Protein AF-A0A6M1LXE5-F1 (afdb_monomer)

Sequence (300 aa):
MIDTRILNSPFAEPSRHWELDENGIPTGTPASGRRRSEFIVPVPPPKHKVKAQANLQKAGVQNTKKDERLTFATLRPWPGGSRVSAEGEYEEAGVKKRAAIVIGPEYGTVGPDLVREAARECRDWADAMVVCGFAFDPQVGDSTMNLGRLVVLKARMSQELRAAEAYKAGGGNLFVVFGEPDIALDQADGACVVRLKGVDIFDPTTGEVRSSGRVEDDVACWFVDTDYDGDSFFVRHAYFLGGKDPFEKLKTALKAEVDEDAWASLYRTESRHFAKPKSGRIAVKVMNHYGDEAMRVFKI

Nearest PDB structures (foldseek):
  4gjt-assembly2_C  TM=4.842E-01  e=3.699E-01  Homo sapiens
  6hlr-assembly1_E  TM=3.333E-01  e=5.282E-01  Saccharomyces cerevisiae S288C
  8t8p-assembly1_D  TM=4.727E-01  e=2.956E+00  Salmonella enterica subsp. enterica serovar Typhimurium
  5xj2-assembly2_B  TM=3.096E-01  e=1.950E+00  Streptococcus pneumoniae TIGR4
  6kct-assembly2_C  TM=3.812E-01  e=9.133E+00  Plasmodium falciparum NF54

Solvent-accessible surface area (backbone atoms only — not comparable to full-atom values): 17182 Å² total; per-residue (Å²): 135,90,87,70,78,90,78,71,74,95,64,76,81,58,61,51,36,68,39,56,48,96,76,69,47,72,70,82,45,79,43,78,40,64,73,76,89,65,90,74,69,66,74,56,78,45,90,54,56,70,60,54,47,57,36,39,49,75,69,20,42,27,37,96,50,94,89,34,49,33,54,43,84,42,74,43,75,40,94,57,86,85,51,45,52,25,37,29,35,31,60,39,79,89,41,84,43,34,32,33,32,28,63,34,23,82,85,52,51,32,44,52,63,59,51,50,54,29,42,72,75,36,54,91,73,25,49,28,36,41,40,34,20,68,35,65,34,72,77,52,41,69,85,64,40,65,60,80,84,28,44,56,42,60,26,39,37,34,73,63,63,78,77,44,94,62,81,56,90,89,54,75,79,51,31,34,39,64,38,48,64,38,69,49,76,49,77,57,97,69,31,33,35,46,30,59,69,25,33,36,42,56,36,47,40,74,72,45,76,41,71,40,86,56,43,36,83,58,29,37,34,38,32,32,19,62,54,30,79,86,82,64,91,51,81,72,40,73,29,30,45,69,50,89,54,84,49,60,64,52,55,64,69,52,75,83,73,76,54,65,68,66,54,56,71,28,59,47,54,59,52,74,77,39,64,67,34,89,64,35,20,31,33,43,36,40,26,29,84,84,71,51,73,31,56,43,68,45,81,103

Mean predicted aligned error: 12.32 Å

Foldseek 3Di:
DPPDDPPDDVDDDDQKDFDADPCRHGPVDIDGGDDPPDPPPVQPQAPCLVQVQQQCQVQAEAALDDPQGWHFPDWAADPDDRFFGIKTWTAAPNDIFIETEGEGHPPDAAELVSLQVSCVVCVVPGQEYEYEDCHHAQVPADVSQCPDRYHYFDWHADPVSVVDPHDDVVPDRGTYGWFAFDWDWDDDPQKIKIFGPAGWTQRNRNRDTDGDDDRQQWFAKKFKDQADQSPDRDRPDIAGQCRPVPCVVVCVVVVPPDDPVVVVVRNHRMDDIDGHHPNQKMKMKTATPVGDIHMHMDGD

pLDDT: mean 80.3, std 13.92, range [36.59, 96.62]

Secondary structure (DSSP, 8-state):
---------SSPPP-EEEEE-TTS-EEEEEEESPPP-------PPPTTHHHHHHHHHHH-EE-SSTT-EE-EEEEEE-SS-SSEEEEEEEEETTEEEEEEEEE--SSS-B-HHHHHHHHHHHTTT-SEEEEEESSB-TT-SHHHH-BTTBEEEEEEEPTHHHH-SSPPTT---SEEE---EEEEEEEETTEEEEEEEEEEEE-TTT--EEE-SSHHHH-SEEEEESS--SS----SEEEE--SS-TTHHHHHHHTTS--HHHHHTTB-SBPPPEEPPTT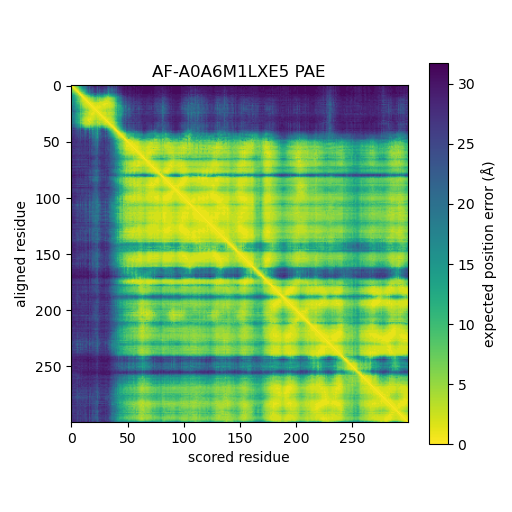SEEEEEEE-TTS-EEEEEEE-

Structure (mmCIF, N/CA/C/O backbone):
data_AF-A0A6M1LXE5-F1
#
_entry.id   AF-A0A6M1LXE5-F1
#
loop_
_atom_site.group_PDB
_atom_site.id
_atom_site.type_symbol
_atom_site.label_atom_id
_atom_site.label_alt_id
_atom_site.label_comp_id
_atom_site.label_asym_id
_atom_site.label_entity_id
_atom_site.label_seq_id
_atom_site.pdbx_PDB_ins_code
_atom_site.Cartn_x
_atom_site.Cartn_y
_atom_site.Cartn_z
_atom_site.occupancy
_atom_site.B_iso_or_equiv
_atom_site.auth_seq_id
_atom_site.auth_comp_id
_atom_site.auth_asym_id
_atom_site.auth_atom_id
_atom_site.pdbx_PDB_model_num
ATOM 1 N N . MET A 1 1 ? 39.541 15.534 -19.867 1.00 36.59 1 MET A N 1
ATOM 2 C CA . MET A 1 1 ? 39.743 14.258 -19.152 1.00 36.59 1 MET A CA 1
ATOM 3 C C . MET A 1 1 ? 39.916 14.577 -17.680 1.00 36.59 1 MET A C 1
ATOM 5 O O . MET A 1 1 ? 40.945 15.124 -17.315 1.00 36.59 1 MET A O 1
ATOM 9 N N . ILE A 1 2 ? 38.885 14.348 -16.867 1.00 38.38 2 ILE A N 1
ATOM 10 C CA . ILE A 1 2 ? 38.993 14.391 -15.403 1.00 38.38 2 ILE A CA 1
ATOM 11 C C . ILE A 1 2 ? 39.130 12.928 -14.987 1.00 38.38 2 ILE A C 1
ATOM 13 O O . ILE A 1 2 ? 38.138 12.207 -14.954 1.00 38.38 2 ILE A O 1
ATOM 17 N N . ASP A 1 3 ? 40.370 12.484 -14.800 1.00 45.44 3 ASP A N 1
ATOM 18 C CA . ASP A 1 3 ? 40.735 11.081 -14.560 1.00 45.44 3 ASP A CA 1
ATOM 19 C C . ASP A 1 3 ? 41.315 10.880 -13.152 1.00 45.44 3 ASP A C 1
ATOM 21 O O . ASP A 1 3 ? 42.336 10.235 -12.936 1.00 45.44 3 ASP A O 1
ATOM 25 N N . THR A 1 4 ? 40.667 11.480 -12.158 1.00 44.62 4 THR A N 1
ATOM 26 C CA . THR A 1 4 ? 40.975 11.236 -10.747 1.00 44.62 4 THR A CA 1
ATOM 27 C C . THR A 1 4 ? 39.685 10.942 -10.006 1.00 44.62 4 THR A C 1
ATOM 29 O O . THR A 1 4 ? 39.037 11.805 -9.419 1.00 44.62 4 THR A O 1
ATOM 32 N N . ARG A 1 5 ? 39.300 9.662 -10.045 1.00 46.59 5 ARG A N 1
ATOM 33 C CA . ARG A 1 5 ? 38.355 9.089 -9.086 1.00 46.59 5 ARG A CA 1
ATOM 34 C C . ARG A 1 5 ? 38.888 9.373 -7.680 1.00 46.59 5 ARG A C 1
ATOM 36 O O . ARG A 1 5 ? 40.036 9.047 -7.383 1.00 46.59 5 ARG A O 1
ATOM 43 N N . ILE A 1 6 ? 38.058 9.956 -6.819 1.00 43.84 6 ILE A N 1
ATOM 44 C CA . ILE A 1 6 ? 38.327 10.104 -5.383 1.00 43.84 6 ILE A CA 1
ATOM 45 C C . ILE A 1 6 ? 38.295 8.693 -4.773 1.00 43.84 6 ILE A C 1
ATOM 47 O O . ILE A 1 6 ? 37.280 8.253 -4.248 1.00 43.84 6 ILE A O 1
ATOM 51 N N . LEU A 1 7 ? 39.375 7.931 -4.947 1.00 50.81 7 LEU A N 1
ATOM 52 C CA . LEU A 1 7 ? 39.525 6.564 -4.433 1.00 50.81 7 LEU A CA 1
ATOM 53 C C . LEU A 1 7 ? 40.359 6.510 -3.147 1.00 50.81 7 LEU A C 1
ATOM 55 O O . LEU A 1 7 ? 40.383 5.478 -2.490 1.00 50.81 7 LEU A O 1
ATOM 59 N N . ASN A 1 8 ? 40.971 7.627 -2.741 1.00 47.84 8 ASN A N 1
ATOM 60 C CA . ASN A 1 8 ? 41.788 7.711 -1.534 1.00 47.84 8 ASN A CA 1
ATOM 61 C C . ASN A 1 8 ? 41.243 8.818 -0.625 1.00 47.84 8 ASN A C 1
ATOM 63 O O . ASN A 1 8 ? 41.598 9.987 -0.770 1.00 47.84 8 ASN A O 1
ATOM 67 N N . SER A 1 9 ? 40.353 8.455 0.302 1.00 50.34 9 SER A N 1
ATOM 68 C CA . SER A 1 9 ? 40.034 9.321 1.441 1.00 50.34 9 SER A CA 1
ATOM 69 C C . SER A 1 9 ? 41.330 9.567 2.231 1.00 50.34 9 SER A C 1
ATOM 71 O O . SER A 1 9 ? 41.976 8.592 2.612 1.00 50.34 9 SER A O 1
ATOM 73 N N . PRO A 1 10 ? 41.733 10.822 2.506 1.00 60.09 10 PRO A N 1
ATOM 74 C CA . PRO A 1 10 ? 42.928 11.121 3.304 1.00 60.09 10 PRO A CA 1
ATOM 75 C C . PRO A 1 10 ? 42.753 10.768 4.792 1.00 60.09 10 PRO A C 1
ATOM 77 O O . PRO A 1 10 ? 43.672 10.947 5.589 1.00 60.09 10 PRO A O 1
ATOM 80 N N . PHE A 1 11 ? 41.570 10.290 5.181 1.00 61.81 11 PHE A N 1
ATOM 81 C CA . PHE A 1 11 ? 41.226 9.945 6.550 1.00 61.81 11 PHE A CA 1
ATOM 82 C C . PHE A 1 11 ? 41.363 8.441 6.776 1.00 61.81 11 PHE A C 1
ATOM 84 O O . PHE A 1 11 ? 40.800 7.641 6.027 1.00 61.81 11 PHE A O 1
ATOM 91 N N . ALA A 1 12 ? 42.078 8.071 7.840 1.00 67.62 12 ALA A N 1
ATOM 92 C CA . ALA A 1 12 ? 42.075 6.709 8.357 1.00 67.62 12 ALA A CA 1
ATOM 93 C C . ALA A 1 12 ? 40.655 6.296 8.787 1.00 67.62 12 ALA A C 1
ATOM 95 O O . ALA A 1 12 ? 39.829 7.142 9.142 1.00 67.62 12 ALA A O 1
ATOM 96 N N . GLU A 1 13 ? 40.374 4.991 8.767 1.00 67.19 13 GLU A N 1
ATOM 97 C CA . GLU A 1 13 ? 39.091 4.461 9.231 1.00 67.19 13 GLU A CA 1
ATOM 98 C C . GLU A 1 13 ? 38.830 4.883 10.695 1.00 67.19 13 GLU A C 1
ATOM 100 O O . GLU A 1 13 ? 39.737 4.779 11.529 1.00 67.19 13 GLU A O 1
ATOM 105 N N . PRO A 1 14 ? 37.618 5.363 11.040 1.00 76.44 14 PRO A N 1
ATOM 106 C CA . PRO A 1 14 ? 37.304 5.782 12.400 1.00 76.44 14 PRO A CA 1
ATOM 107 C C . PRO A 1 14 ? 37.493 4.637 13.400 1.00 76.44 14 PRO A C 1
ATOM 109 O O . PRO A 1 14 ? 36.799 3.623 13.346 1.00 76.44 14 PRO A O 1
ATOM 112 N N . SER A 1 15 ? 38.403 4.822 14.356 1.00 83.38 15 SER A N 1
ATOM 113 C CA . SER A 1 15 ? 38.688 3.839 15.408 1.00 83.38 15 SER A CA 1
ATOM 114 C C . SER A 1 15 ? 37.840 4.029 16.668 1.00 83.38 15 SER A C 1
ATOM 116 O O . SER A 1 15 ? 38.002 3.279 17.632 1.00 83.38 15 SER A O 1
ATOM 118 N N . ARG A 1 16 ? 36.962 5.042 16.687 1.00 85.69 16 ARG A N 1
ATOM 119 C CA . ARG A 1 16 ? 36.064 5.365 17.801 1.00 85.69 16 ARG A CA 1
ATOM 120 C C . ARG A 1 16 ? 34.739 5.920 17.291 1.00 85.69 16 ARG A C 1
ATOM 122 O O . ARG A 1 16 ? 34.686 6.528 16.222 1.00 85.69 16 ARG A O 1
ATOM 129 N N . HIS A 1 17 ? 33.693 5.761 18.088 1.00 85.44 17 HIS A N 1
ATOM 130 C CA . HIS A 1 17 ? 32.383 6.369 17.859 1.00 85.44 17 HIS A CA 1
ATOM 131 C C . HIS A 1 17 ? 31.728 6.739 19.193 1.00 85.44 17 HIS A C 1
ATOM 133 O O . HIS A 1 17 ? 32.152 6.266 20.242 1.00 85.44 17 HIS A O 1
ATOM 139 N N . TRP A 1 18 ? 30.709 7.597 19.165 1.00 85.19 18 TRP A N 1
ATOM 140 C CA . TRP A 1 18 ? 29.876 7.846 20.342 1.00 85.19 18 TRP A CA 1
ATOM 141 C C . TRP A 1 18 ? 28.886 6.699 20.520 1.00 85.19 18 TRP A C 1
ATOM 143 O O . TRP A 1 18 ? 28.213 6.323 19.557 1.00 85.19 18 TRP A O 1
ATOM 153 N N . GLU A 1 19 ? 28.787 6.169 21.735 1.00 85.44 19 GLU A N 1
ATOM 154 C CA . GLU A 1 19 ? 27.663 5.318 22.112 1.00 85.44 19 GLU A CA 1
ATOM 155 C C . GLU A 1 19 ? 26.362 6.110 21.956 1.00 85.44 19 GLU A C 1
ATOM 157 O O . GLU A 1 19 ? 26.314 7.308 22.252 1.00 85.44 19 GLU A O 1
ATOM 162 N N . LEU A 1 20 ? 25.322 5.447 21.456 1.00 79.00 20 LEU A N 1
ATOM 163 C CA . LEU A 1 20 ? 23.990 6.023 21.339 1.00 79.00 20 LEU A CA 1
ATOM 164 C C . LEU A 1 20 ? 23.055 5.343 22.332 1.00 79.00 20 LEU A C 1
ATOM 166 O O . LEU A 1 20 ? 23.179 4.142 22.571 1.00 79.00 20 LEU A O 1
ATOM 170 N N . ASP A 1 21 ? 22.118 6.106 22.879 1.00 77.12 21 ASP A N 1
ATOM 171 C CA . ASP A 1 21 ? 21.012 5.549 23.650 1.00 77.12 21 ASP A CA 1
ATOM 172 C C . ASP A 1 21 ? 19.965 4.865 22.745 1.00 77.12 21 ASP A C 1
ATOM 174 O O . ASP A 1 21 ? 20.077 4.834 21.515 1.00 77.12 21 ASP A O 1
ATOM 178 N N . GLU A 1 22 ? 18.913 4.325 23.362 1.00 70.44 22 GLU A N 1
ATOM 179 C CA . GLU A 1 22 ? 17.786 3.664 22.686 1.00 70.44 22 GLU A CA 1
ATOM 180 C C . GLU A 1 22 ? 17.023 4.562 21.689 1.00 70.44 22 GLU A C 1
ATOM 182 O O . GLU A 1 22 ? 16.292 4.057 20.836 1.00 70.44 22 GLU A O 1
ATOM 187 N N . ASN A 1 23 ? 17.225 5.882 21.750 1.00 62.94 23 ASN A N 1
ATOM 188 C CA . ASN A 1 23 ? 16.628 6.870 20.853 1.00 62.94 23 ASN A CA 1
ATOM 189 C C . ASN A 1 23 ? 17.614 7.370 19.781 1.00 62.94 23 ASN A C 1
ATOM 191 O O . ASN A 1 23 ? 17.256 8.221 18.963 1.00 62.94 23 ASN A O 1
ATOM 195 N N . GLY A 1 24 ? 18.845 6.849 19.753 1.00 66.25 24 GLY A N 1
ATOM 196 C CA . GLY A 1 24 ? 19.875 7.240 18.792 1.00 66.25 24 GLY A CA 1
ATOM 197 C C . GLY A 1 24 ? 20.622 8.531 19.150 1.00 66.25 24 GLY A C 1
ATOM 198 O O . GLY A 1 24 ? 21.275 9.106 18.275 1.00 66.25 24 GLY A O 1
ATOM 199 N N . ILE A 1 25 ? 20.540 9.001 20.399 1.00 72.31 25 ILE A N 1
ATOM 200 C CA . ILE A 1 25 ? 21.217 10.219 20.868 1.00 72.31 25 ILE A CA 1
ATOM 201 C C . ILE A 1 25 ? 22.592 9.854 21.455 1.00 72.31 25 ILE A C 1
ATOM 203 O O . ILE A 1 25 ? 22.679 8.905 22.234 1.00 72.31 25 ILE A O 1
ATOM 207 N N . PRO A 1 26 ? 23.678 10.587 21.126 1.00 82.62 26 PRO A N 1
ATOM 208 C CA . PRO A 1 26 ? 24.990 10.368 21.731 1.00 82.62 26 PRO A CA 1
ATOM 209 C C . PRO A 1 26 ? 24.957 10.493 23.256 1.00 82.62 26 PRO A C 1
ATOM 211 O O . PRO A 1 26 ? 24.613 11.547 23.787 1.00 82.62 26 PRO A O 1
ATOM 214 N N . THR A 1 27 ? 25.390 9.449 23.959 1.00 85.75 27 THR A N 1
ATOM 215 C CA . THR A 1 27 ? 25.432 9.414 25.434 1.00 85.75 27 THR A CA 1
ATOM 216 C C . THR A 1 27 ? 26.574 10.247 26.019 1.00 85.75 27 THR A C 1
ATOM 218 O O . THR A 1 27 ? 26.654 10.441 27.229 1.00 85.75 27 THR A O 1
ATOM 221 N N . GLY A 1 28 ? 27.489 10.725 25.169 1.00 85.56 28 GLY A N 1
ATOM 222 C CA . GLY A 1 28 ? 28.736 11.360 25.595 1.00 85.56 28 GLY A CA 1
ATOM 223 C C . GLY A 1 28 ? 29.822 10.362 26.012 1.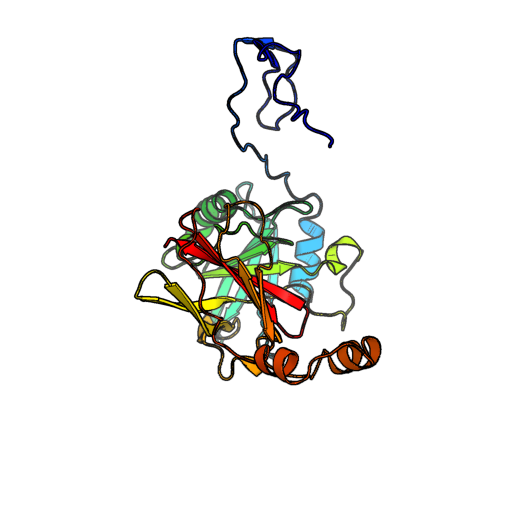00 85.56 28 GLY A C 1
ATOM 224 O O . GLY A 1 28 ? 30.897 10.786 26.434 1.00 85.56 28 GLY A O 1
ATOM 225 N N . THR A 1 29 ? 29.589 9.055 25.849 1.00 87.44 29 THR A N 1
ATOM 226 C CA . THR A 1 29 ? 30.584 8.006 26.101 1.00 87.44 29 THR A CA 1
ATOM 227 C C . THR A 1 29 ? 31.209 7.540 24.778 1.00 87.44 29 THR A C 1
ATOM 229 O O . THR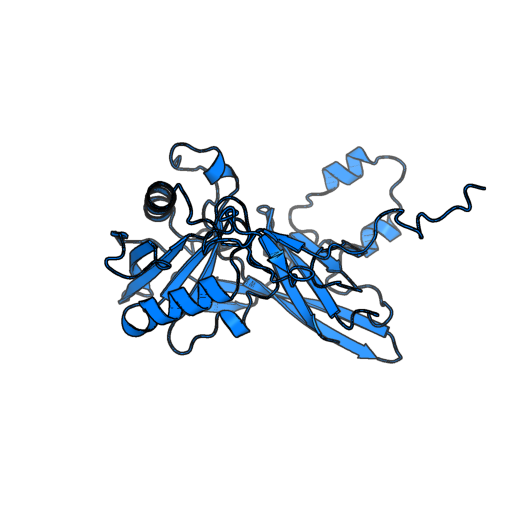 A 1 29 ? 30.489 7.116 23.872 1.00 87.44 29 THR A O 1
ATOM 232 N N . PRO A 1 30 ? 32.540 7.634 24.600 1.00 87.75 30 PRO A N 1
ATOM 233 C CA . PRO A 1 30 ? 33.204 7.186 23.379 1.00 87.75 30 PRO A CA 1
ATOM 234 C C . PRO A 1 30 ? 33.559 5.688 23.426 1.00 87.75 30 PRO A C 1
ATOM 236 O O . PRO A 1 30 ? 34.395 5.275 24.231 1.00 87.75 30 PRO A O 1
ATOM 239 N N . ALA A 1 31 ? 33.021 4.902 22.494 1.00 86.62 31 ALA A N 1
ATOM 240 C CA . ALA A 1 31 ? 33.336 3.488 22.276 1.00 86.62 31 ALA A CA 1
ATOM 241 C C . ALA A 1 31 ? 34.472 3.282 21.255 1.00 86.62 31 ALA A C 1
ATOM 243 O O . ALA A 1 31 ? 34.780 4.164 20.444 1.00 86.62 31 ALA A O 1
ATOM 244 N N . SER A 1 32 ? 35.118 2.112 21.299 1.00 88.19 32 SER A N 1
ATOM 245 C CA . SER A 1 32 ? 36.188 1.712 20.376 1.00 88.19 32 SER A CA 1
ATOM 246 C C . SER A 1 32 ? 35.653 0.973 19.144 1.00 88.19 32 SER A C 1
ATOM 248 O O . SER A 1 32 ? 34.608 0.326 19.172 1.00 88.19 32 SER A O 1
ATOM 250 N N . GLY A 1 33 ? 36.395 1.072 18.043 1.00 82.88 33 GLY A N 1
ATOM 251 C CA . GLY A 1 33 ? 36.051 0.485 16.754 1.00 82.88 33 GLY A CA 1
ATOM 252 C C . GLY A 1 33 ? 35.069 1.321 15.933 1.00 82.88 33 GLY A C 1
ATOM 253 O O . GLY A 1 33 ? 34.482 2.308 16.393 1.00 82.88 33 GLY A O 1
ATOM 254 N N . ARG A 1 34 ? 34.889 0.900 14.679 1.00 77.19 34 ARG A N 1
ATOM 255 C CA . ARG A 1 34 ? 33.884 1.458 13.779 1.00 77.19 34 ARG A CA 1
ATOM 256 C C . ARG A 1 34 ? 32.500 1.008 14.238 1.00 77.19 34 ARG A C 1
ATOM 258 O O . ARG A 1 34 ? 32.265 -0.186 14.422 1.00 77.19 34 ARG A O 1
ATOM 265 N N . ARG A 1 35 ? 31.570 1.956 14.381 1.00 76.44 35 ARG A N 1
ATOM 266 C CA . ARG A 1 35 ? 30.165 1.642 14.669 1.00 76.44 35 ARG A CA 1
ATOM 267 C C . ARG A 1 35 ? 29.646 0.687 13.590 1.00 76.44 35 ARG A C 1
ATOM 269 O O . ARG A 1 35 ? 29.743 1.003 12.401 1.00 76.44 35 ARG A O 1
ATOM 276 N N . ARG A 1 36 ? 29.083 -0.462 13.981 1.00 65.12 36 ARG A N 1
ATOM 277 C CA . ARG A 1 36 ? 28.307 -1.276 13.036 1.00 65.12 36 ARG A CA 1
ATOM 278 C C . ARG A 1 36 ? 27.179 -0.406 12.489 1.00 65.12 36 ARG A C 1
ATOM 280 O O . ARG A 1 36 ? 26.466 0.237 13.255 1.00 65.12 36 ARG A O 1
ATOM 287 N N . SER A 1 37 ? 27.037 -0.372 11.167 1.00 53.25 37 SER A N 1
ATOM 288 C CA . SER A 1 37 ? 25.832 0.149 10.527 1.00 53.25 37 SER A CA 1
ATOM 289 C C . SER A 1 37 ? 24.696 -0.805 10.880 1.00 53.25 37 SER A C 1
ATOM 291 O O . SER A 1 37 ? 24.412 -1.766 10.177 1.00 53.25 37 SER A O 1
ATOM 293 N N . GLU A 1 38 ? 24.103 -0.589 12.041 1.00 48.91 38 GLU A N 1
ATOM 294 C CA . GLU A 1 38 ? 22.767 -1.068 12.315 1.00 48.91 38 GLU A CA 1
ATOM 295 C C . GLU A 1 38 ? 21.847 0.020 11.783 1.00 48.91 38 GLU A C 1
ATOM 297 O O . GLU A 1 38 ? 21.980 1.190 12.158 1.00 48.91 38 GLU A O 1
ATOM 302 N N . PHE A 1 39 ? 20.955 -0.350 10.864 1.00 40.41 39 PHE A N 1
ATOM 303 C CA . PHE A 1 39 ? 19.794 0.455 10.497 1.00 40.41 39 PHE A CA 1
ATOM 304 C C . PHE A 1 39 ? 18.873 0.550 11.724 1.00 40.41 39 PHE A C 1
ATOM 306 O O . PHE A 1 39 ? 17.775 0.011 11.761 1.00 40.41 39 PHE A O 1
ATOM 313 N N . ILE A 1 40 ? 19.336 1.232 12.769 1.00 43.72 40 ILE A N 1
ATOM 314 C CA . ILE A 1 40 ? 18.475 1.777 13.802 1.00 43.72 40 ILE A CA 1
ATOM 315 C C . ILE A 1 40 ? 17.940 3.044 13.155 1.00 43.72 40 ILE A C 1
ATOM 317 O O . ILE A 1 40 ? 18.530 4.117 13.265 1.00 43.72 40 ILE A O 1
ATOM 321 N N . VAL A 1 41 ? 16.870 2.903 12.382 1.00 36.66 41 VAL A N 1
ATOM 322 C CA . VAL A 1 41 ? 15.944 4.016 12.241 1.00 36.66 41 VAL A CA 1
ATOM 323 C C . VAL A 1 41 ? 15.067 3.869 13.477 1.00 36.66 41 VAL A C 1
ATOM 325 O O . VAL A 1 41 ? 14.168 3.026 13.451 1.00 36.66 41 VAL A O 1
ATOM 328 N N . PRO A 1 42 ? 15.341 4.565 14.601 1.00 39.25 42 PRO A N 1
ATOM 329 C CA . PRO A 1 42 ? 14.348 4.616 15.656 1.00 39.25 42 PRO A CA 1
ATOM 330 C C . PRO A 1 42 ? 13.153 5.279 14.985 1.00 39.25 42 PRO A C 1
ATOM 332 O O . PRO A 1 42 ? 13.229 6.455 14.647 1.00 39.25 42 PRO A O 1
ATOM 335 N N . VAL A 1 43 ? 12.118 4.503 14.647 1.00 43.50 43 VAL A N 1
ATOM 336 C CA . VAL A 1 43 ? 10.909 5.034 14.021 1.00 43.50 43 VAL A CA 1
ATOM 337 C C . VAL A 1 43 ? 10.366 6.030 15.036 1.00 43.50 43 VAL A C 1
ATOM 339 O O . VAL A 1 43 ? 9.875 5.595 16.083 1.00 43.50 43 VAL A O 1
ATOM 342 N N . PRO A 1 44 ? 10.519 7.350 14.813 1.00 45.41 44 PRO A N 1
ATOM 343 C CA . PRO A 1 44 ? 10.167 8.300 15.844 1.00 45.41 44 PRO A CA 1
ATOM 344 C C . PRO A 1 44 ? 8.662 8.157 16.074 1.00 45.41 44 PRO A C 1
ATOM 346 O O . PRO A 1 44 ? 7.902 8.081 15.097 1.00 45.41 44 PRO A O 1
ATOM 349 N N . PRO A 1 45 ? 8.208 8.078 17.337 1.00 49.28 45 PRO A N 1
ATOM 350 C CA . PRO A 1 45 ? 6.792 7.944 17.614 1.00 49.28 45 PRO A CA 1
ATOM 351 C C . PRO A 1 45 ? 6.058 9.120 16.952 1.00 49.28 45 PRO A C 1
ATOM 353 O O . PRO A 1 45 ? 6.494 10.269 17.083 1.00 49.28 45 PRO A O 1
ATOM 356 N N . PRO A 1 46 ? 4.971 8.867 16.205 1.00 54.75 46 PRO A N 1
ATOM 357 C CA . PRO A 1 46 ? 4.289 9.928 15.483 1.00 54.75 46 PRO A CA 1
ATOM 358 C C . PRO A 1 46 ? 3.777 10.991 16.454 1.00 54.75 46 PRO A C 1
ATOM 360 O O . PRO A 1 46 ? 3.059 10.685 17.407 1.00 54.75 46 PRO A O 1
ATOM 363 N N . LYS A 1 47 ? 4.118 12.257 16.193 1.00 53.69 47 LYS A N 1
ATOM 364 C CA . LYS A 1 47 ? 3.776 13.394 17.065 1.00 53.69 47 LYS A CA 1
ATOM 365 C C . LYS A 1 47 ? 2.282 13.739 17.049 1.00 53.69 47 LYS A C 1
ATOM 367 O O . LYS A 1 47 ? 1.786 14.380 17.969 1.00 53.69 47 LYS A O 1
ATOM 372 N N . HIS A 1 48 ? 1.544 13.277 16.034 1.00 66.19 48 HIS A N 1
ATOM 373 C CA . HIS A 1 48 ? 0.151 13.660 15.781 1.00 66.19 48 HIS A CA 1
ATOM 374 C C . HIS A 1 48 ? -0.837 12.478 15.753 1.00 66.19 48 HIS A C 1
ATOM 376 O O . HIS A 1 48 ? -1.816 12.506 15.005 1.00 66.19 48 HIS A O 1
ATOM 382 N N . LYS A 1 49 ? -0.625 11.452 16.597 1.00 68.94 49 LYS A N 1
ATOM 383 C CA . LYS A 1 49 ? -1.518 10.274 16.697 1.00 68.94 49 LYS A CA 1
ATOM 384 C C . LYS A 1 49 ? -2.994 10.655 16.887 1.00 68.94 49 LYS A C 1
ATOM 386 O O . LYS A 1 49 ? -3.843 10.202 16.130 1.00 68.94 49 LYS A O 1
ATOM 391 N N . VAL A 1 50 ? -3.293 11.549 17.832 1.00 74.19 50 VAL A N 1
ATOM 392 C CA . VAL A 1 50 ? -4.670 11.982 18.156 1.00 74.19 50 VAL A CA 1
ATOM 393 C C . VAL A 1 50 ? -5.359 12.659 16.964 1.00 74.19 50 VAL A C 1
ATOM 395 O O . VAL A 1 50 ? -6.532 12.423 16.688 1.00 74.19 50 VAL A O 1
ATOM 398 N N . LYS A 1 51 ? -4.619 13.473 16.207 1.00 76.81 51 LYS A N 1
ATOM 399 C CA . LYS A 1 51 ? -5.141 14.178 15.029 1.00 76.81 51 LYS A CA 1
ATOM 400 C C . LYS A 1 51 ? -5.462 13.209 13.892 1.00 76.81 51 LYS A C 1
ATOM 402 O O . LYS A 1 51 ? -6.534 13.287 13.296 1.00 76.81 51 LYS A O 1
ATOM 407 N N . ALA A 1 52 ? -4.550 12.277 13.614 1.00 74.00 52 ALA A N 1
ATOM 408 C CA . ALA A 1 52 ? -4.773 11.236 12.618 1.00 74.00 52 ALA A CA 1
ATOM 409 C C . ALA A 1 52 ? -5.958 10.333 13.004 1.00 74.00 52 ALA A C 1
ATOM 411 O O . ALA A 1 52 ? -6.769 10.027 12.138 1.00 74.00 52 ALA A O 1
ATOM 412 N N . GLN A 1 53 ? -6.134 10.004 14.290 1.00 79.81 53 GLN A N 1
ATOM 413 C CA . GLN A 1 53 ? -7.314 9.283 14.794 1.00 79.81 53 GLN A CA 1
ATOM 414 C C . GLN A 1 53 ? -8.618 10.050 14.543 1.00 79.81 53 GLN A C 1
ATOM 416 O O . GLN A 1 53 ? -9.558 9.495 13.982 1.00 79.81 53 GLN A O 1
ATOM 421 N N . ALA A 1 54 ? -8.673 11.339 14.890 1.00 81.25 54 ALA A N 1
ATOM 422 C CA . ALA A 1 54 ? -9.871 12.152 14.677 1.00 81.25 54 ALA A CA 1
ATOM 423 C C . ALA A 1 54 ? -10.249 12.266 13.188 1.00 81.25 54 ALA A C 1
ATOM 425 O O . ALA A 1 54 ? -11.428 12.225 12.833 1.00 81.25 54 ALA A O 1
ATOM 426 N N . ASN A 1 55 ? -9.251 12.387 12.306 1.00 82.12 55 ASN A N 1
ATOM 427 C CA . ASN A 1 55 ? -9.480 12.390 10.862 1.00 82.12 55 ASN A CA 1
ATOM 428 C C . ASN A 1 55 ? -9.904 11.007 10.354 1.00 82.12 55 ASN A C 1
ATOM 430 O O . ASN A 1 55 ? -10.809 10.935 9.529 1.00 82.12 55 ASN A O 1
ATOM 434 N N . LEU A 1 56 ? -9.313 9.926 10.869 1.00 82.12 56 LEU A N 1
ATOM 435 C CA . LEU A 1 56 ? -9.673 8.552 10.517 1.00 82.12 56 LEU A CA 1
ATOM 436 C C . LEU A 1 56 ? -11.112 8.220 10.922 1.00 82.12 56 LEU A C 1
ATOM 438 O O . LEU A 1 56 ? -11.835 7.618 10.140 1.00 82.12 56 LEU A O 1
ATOM 442 N N . GLN A 1 57 ? -11.562 8.660 12.099 1.00 84.06 57 GLN A N 1
ATOM 443 C CA . GLN A 1 57 ? -12.942 8.445 12.538 1.00 84.06 57 GLN A CA 1
ATOM 444 C C . GLN A 1 57 ? -13.956 9.144 11.618 1.00 84.06 57 GLN A C 1
ATOM 446 O O . GLN A 1 57 ? -15.018 8.596 11.343 1.00 84.06 57 GLN A O 1
ATOM 451 N N . LYS A 1 58 ? -13.631 10.345 11.118 1.00 83.75 58 LYS A N 1
ATOM 452 C CA . LYS A 1 58 ? -14.511 11.106 10.214 1.00 83.75 58 LYS A CA 1
ATOM 453 C C . LYS A 1 58 ? -14.462 10.610 8.770 1.00 83.75 58 LYS A C 1
ATOM 455 O O . LYS A 1 58 ? -15.489 10.579 8.102 1.00 83.75 58 LYS A O 1
ATOM 460 N N . ALA A 1 59 ? -13.268 10.295 8.273 1.00 83.75 59 ALA A N 1
ATOM 461 C CA . ALA A 1 59 ? -13.058 9.919 6.881 1.00 83.75 59 ALA A CA 1
ATOM 462 C C . ALA A 1 59 ? -13.297 8.423 6.639 1.00 83.75 59 ALA A C 1
ATOM 464 O O . ALA A 1 59 ? -13.736 8.056 5.555 1.00 83.75 59 ALA A O 1
ATOM 465 N N . GLY A 1 60 ? -13.040 7.563 7.623 1.00 85.19 60 GLY A N 1
ATOM 466 C CA . GLY A 1 60 ? -12.958 6.121 7.416 1.00 85.19 60 GLY A CA 1
ATOM 467 C C . GLY A 1 60 ? -11.757 5.727 6.553 1.00 85.19 60 GLY A C 1
ATOM 468 O O . GLY A 1 60 ? -10.885 6.545 6.254 1.00 85.19 60 GLY A O 1
ATOM 469 N N . VAL A 1 61 ? -11.729 4.461 6.148 1.00 85.69 61 VAL A N 1
ATOM 470 C CA . VAL A 1 61 ? -10.738 3.899 5.219 1.00 85.69 61 VAL A CA 1
ATOM 471 C C . VAL A 1 61 ? -11.470 3.431 3.977 1.00 85.69 61 VAL A C 1
ATOM 473 O O . VAL A 1 61 ? -12.410 2.661 4.095 1.00 85.69 61 VAL A O 1
ATOM 476 N N . GLN A 1 62 ? -11.061 3.863 2.794 1.00 87.25 62 GLN A N 1
ATOM 477 C CA . GLN A 1 62 ? -11.714 3.461 1.542 1.00 87.25 62 GLN A CA 1
ATOM 478 C C . GLN A 1 62 ? -10.727 2.803 0.587 1.00 87.25 62 GLN A C 1
ATOM 480 O O . GLN A 1 62 ? -9.518 2.917 0.778 1.00 87.25 62 GLN A O 1
ATOM 485 N N . ASN A 1 63 ? -11.230 2.160 -0.457 1.00 83.50 63 ASN A N 1
ATOM 486 C CA . ASN A 1 63 ? -10.406 1.676 -1.562 1.00 83.50 63 ASN A CA 1
ATOM 487 C C . ASN A 1 63 ? -10.642 2.515 -2.836 1.00 83.50 63 ASN A C 1
ATOM 489 O O . ASN A 1 63 ? -11.048 3.677 -2.761 1.00 83.50 63 ASN A O 1
ATOM 493 N N . THR A 1 64 ? -10.344 1.961 -4.015 1.00 75.38 64 THR A N 1
ATOM 494 C CA . THR A 1 64 ? -10.526 2.651 -5.305 1.00 75.38 64 THR A CA 1
ATOM 495 C C . THR A 1 64 ? -11.991 2.787 -5.740 1.00 75.38 64 THR A C 1
ATOM 497 O O . THR A 1 64 ? -12.275 3.548 -6.671 1.00 75.38 64 THR A O 1
ATOM 500 N N . LYS A 1 65 ? -12.930 2.095 -5.080 1.00 79.12 65 LYS A N 1
ATOM 501 C CA . LYS A 1 65 ? -14.370 2.128 -5.358 1.00 79.12 65 LYS A CA 1
ATOM 502 C C . LYS A 1 65 ? -15.086 3.073 -4.387 1.00 79.12 65 LYS A C 1
ATOM 504 O O . LYS A 1 65 ? -14.847 3.084 -3.185 1.00 79.12 65 LYS A O 1
ATOM 509 N N . LYS A 1 66 ? -15.983 3.896 -4.934 1.00 72.44 66 LYS A N 1
ATOM 510 C CA . LYS A 1 66 ? -16.583 5.047 -4.236 1.00 72.44 66 LYS A CA 1
ATOM 511 C C . LYS A 1 66 ? -17.400 4.669 -2.994 1.00 72.44 66 LYS A C 1
ATOM 513 O O . LYS A 1 66 ? -17.389 5.425 -2.025 1.00 72.44 66 LYS A O 1
ATOM 518 N N . ASP A 1 67 ? -18.083 3.530 -3.033 1.00 78.94 67 ASP A N 1
ATOM 519 C CA . ASP A 1 67 ? -19.034 3.117 -1.994 1.00 78.94 67 ASP A CA 1
ATOM 520 C C . ASP A 1 67 ? -18.449 2.070 -1.029 1.00 78.94 67 ASP A C 1
ATOM 522 O O . ASP A 1 67 ? -19.120 1.620 -0.105 1.00 78.94 67 ASP A O 1
ATOM 526 N N . GLU A 1 68 ? -17.174 1.717 -1.200 1.00 85.56 68 GLU A N 1
ATOM 527 C CA . GLU A 1 68 ? -16.495 0.714 -0.387 1.00 85.56 68 GLU A CA 1
ATOM 528 C C . GLU A 1 68 ? -15.599 1.394 0.648 1.00 85.56 68 GLU A C 1
ATOM 530 O O . GLU A 1 68 ? -14.458 1.797 0.389 1.00 85.56 68 GLU A O 1
ATOM 535 N N . ARG A 1 69 ? -16.154 1.559 1.853 1.00 88.25 69 ARG A N 1
ATOM 536 C CA . ARG A 1 69 ? -15.514 2.289 2.947 1.00 88.25 69 ARG A CA 1
ATOM 537 C C . ARG A 1 69 ? -15.731 1.614 4.297 1.00 88.25 69 ARG A C 1
ATOM 539 O O . ARG A 1 69 ? -16.859 1.374 4.708 1.00 88.25 69 ARG A O 1
ATOM 546 N N . LEU A 1 70 ? -14.639 1.427 5.031 1.00 88.31 70 LEU A N 1
ATOM 547 C CA . LEU A 1 70 ? -14.638 1.076 6.442 1.00 88.31 70 LEU A CA 1
ATOM 548 C C . LEU A 1 70 ? -14.937 2.323 7.272 1.00 88.31 70 LEU A C 1
ATOM 550 O O . LEU A 1 70 ? -14.127 3.256 7.325 1.00 88.31 70 LEU A O 1
ATOM 554 N N . THR A 1 71 ? -16.085 2.343 7.938 1.00 89.69 71 THR A N 1
ATOM 555 C CA . THR A 1 71 ? -16.454 3.407 8.878 1.00 89.69 71 THR A CA 1
ATOM 556 C C . THR A 1 71 ? -16.374 2.912 10.311 1.00 89.69 71 THR A C 1
ATOM 558 O O . THR A 1 71 ? -16.878 1.837 10.632 1.00 89.69 71 THR A O 1
ATOM 561 N N . PHE A 1 72 ? -15.785 3.724 11.186 1.00 89.62 72 PHE A N 1
ATOM 562 C CA . PHE A 1 72 ? -15.673 3.407 12.604 1.00 89.62 72 PHE A CA 1
ATOM 563 C C . PHE A 1 72 ? -16.838 4.021 13.381 1.00 89.62 72 PHE A C 1
ATOM 565 O O . PHE A 1 72 ? -16.982 5.244 13.421 1.00 89.62 72 PHE A O 1
ATOM 572 N N . ALA A 1 73 ? -17.643 3.183 14.033 1.00 87.69 73 ALA A N 1
ATOM 573 C CA . ALA A 1 73 ? -18.702 3.627 14.938 1.00 87.69 73 ALA A CA 1
ATOM 574 C C . ALA A 1 73 ? -18.110 4.329 16.167 1.00 87.69 73 ALA A C 1
ATOM 576 O O . ALA A 1 73 ? -18.606 5.358 16.628 1.00 87.69 73 ALA A O 1
ATOM 577 N N . THR A 1 74 ? -17.004 3.792 16.677 1.00 87.50 74 THR A N 1
ATOM 578 C CA . THR A 1 74 ? -16.224 4.398 17.752 1.00 87.50 74 THR A CA 1
ATOM 579 C C . THR A 1 74 ? -14.742 4.300 17.428 1.00 87.50 74 THR A C 1
ATOM 581 O O . THR A 1 74 ? -14.307 3.363 16.763 1.00 87.50 74 THR A O 1
ATOM 584 N N . LEU A 1 75 ? -13.971 5.285 17.888 1.00 88.12 75 LEU A N 1
ATOM 585 C CA . LEU A 1 75 ? -12.518 5.241 17.867 1.00 88.12 75 LEU A CA 1
ATOM 586 C C . LEU A 1 75 ? -11.998 5.795 19.193 1.00 88.12 75 LEU A C 1
ATOM 588 O O . LEU A 1 75 ? -12.340 6.918 19.570 1.00 88.12 75 LEU A O 1
ATOM 592 N N . ARG A 1 76 ? -11.227 4.995 19.929 1.00 88.50 76 ARG A N 1
ATOM 593 C CA . ARG A 1 76 ? -10.734 5.334 21.270 1.00 88.50 76 ARG A CA 1
ATOM 594 C C . ARG A 1 76 ? -9.241 5.043 21.376 1.00 88.50 76 ARG A C 1
ATOM 596 O O . ARG A 1 76 ? -8.763 4.125 20.714 1.00 88.50 76 ARG A O 1
ATOM 603 N N . PRO A 1 77 ? -8.489 5.794 22.195 1.00 89.19 77 PRO A N 1
ATOM 604 C CA . PRO A 1 77 ? -7.092 5.475 22.459 1.00 89.19 77 PRO A CA 1
ATOM 605 C C . PRO A 1 77 ? -6.939 4.036 22.954 1.00 89.19 77 PRO A C 1
ATOM 607 O O . PRO A 1 77 ? -7.707 3.585 23.803 1.00 89.19 77 PRO A O 1
ATOM 610 N N . TRP A 1 78 ? -5.948 3.330 22.418 1.00 88.69 78 TRP A N 1
ATOM 611 C CA . TRP A 1 78 ? -5.668 1.960 22.821 1.00 88.69 78 TRP A CA 1
ATOM 612 C C . TRP A 1 78 ? -5.074 1.955 24.239 1.00 88.69 78 TRP A C 1
ATOM 614 O O . TRP A 1 78 ? -4.153 2.732 24.503 1.00 88.69 78 TRP A O 1
ATOM 624 N N . PRO A 1 79 ? -5.587 1.126 25.164 1.00 78.69 79 PRO A N 1
ATOM 625 C CA . PRO A 1 79 ? -5.147 1.147 26.559 1.00 78.69 79 PRO A CA 1
ATOM 626 C C . PRO A 1 79 ? -3.775 0.487 26.790 1.00 78.69 79 PRO A C 1
ATOM 628 O O . PRO A 1 79 ? -3.221 0.627 27.879 1.00 78.69 79 PRO A O 1
ATOM 631 N N . GLY A 1 80 ? -3.242 -0.257 25.812 1.00 71.69 80 GLY A N 1
ATOM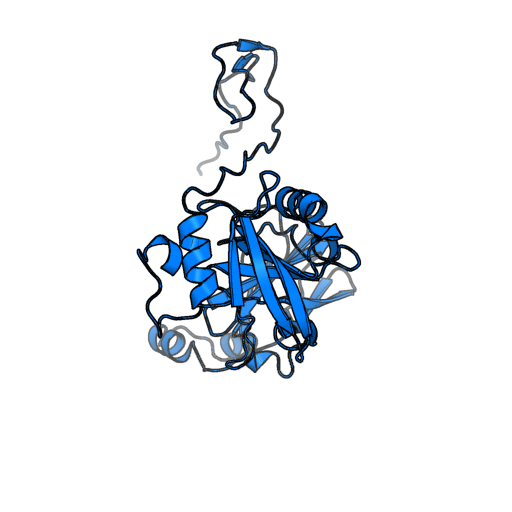 632 C CA . GLY A 1 80 ? -2.000 -1.031 25.923 1.00 71.69 80 GLY A CA 1
ATOM 633 C C . GLY A 1 80 ? -0.815 -0.479 25.119 1.00 71.69 80 GLY A C 1
ATOM 634 O O . GLY A 1 80 ? -0.959 0.467 24.356 1.00 71.69 80 GLY A O 1
ATOM 635 N N . GLY A 1 81 ? 0.353 -1.104 25.326 1.00 65.44 81 GLY A N 1
ATOM 636 C CA . GLY A 1 81 ? 1.580 -1.034 24.513 1.00 65.44 81 GLY A CA 1
ATOM 637 C C . GLY A 1 81 ? 2.018 0.320 23.936 1.00 65.44 81 GLY A C 1
ATOM 638 O O . GLY A 1 81 ? 1.713 1.388 24.455 1.00 65.44 81 GLY A O 1
ATOM 639 N N . SER A 1 82 ? 2.872 0.277 22.907 1.00 77.69 82 SER A N 1
ATOM 640 C CA . SER A 1 82 ? 3.472 1.488 22.304 1.00 77.69 82 SER A CA 1
ATOM 641 C C . SER A 1 82 ? 3.194 1.634 20.807 1.00 77.69 82 SER A C 1
ATOM 643 O O . SER A 1 82 ? 3.383 2.724 20.244 1.00 77.69 82 SER A O 1
ATOM 645 N N . ARG A 1 83 ? 2.757 0.550 20.149 1.00 87.69 83 ARG A N 1
ATOM 646 C CA . ARG A 1 83 ? 2.639 0.479 18.687 1.00 87.69 83 ARG A CA 1
ATOM 647 C C . ARG A 1 83 ? 1.209 0.715 18.227 1.00 87.69 83 ARG A C 1
ATOM 649 O O . ARG A 1 83 ? 0.984 1.558 17.354 1.00 87.69 83 ARG A O 1
ATOM 656 N N . VAL A 1 84 ? 0.243 0.034 18.841 1.00 92.19 84 VAL A N 1
ATOM 657 C CA . VAL A 1 84 ? -1.177 0.282 18.572 1.00 92.19 84 VAL A CA 1
ATOM 658 C C . VAL A 1 84 ? -1.552 1.645 19.151 1.00 92.19 84 VAL A C 1
ATOM 660 O O . VAL A 1 84 ? -1.135 2.033 20.237 1.00 92.19 84 VAL A O 1
ATOM 663 N N . SER A 1 85 ? -2.263 2.440 18.360 1.00 91.00 85 SER A N 1
ATOM 664 C CA . SER A 1 85 ? -2.578 3.832 18.686 1.00 91.00 85 SER A CA 1
ATOM 665 C C . SER A 1 85 ? -4.025 4.003 19.142 1.00 91.00 85 SER A C 1
ATOM 667 O O . SER A 1 85 ? -4.294 4.831 20.012 1.00 91.00 85 SER A O 1
ATOM 669 N N . ALA A 1 86 ? -4.951 3.251 18.550 1.00 92.62 86 ALA A N 1
ATOM 670 C CA . ALA A 1 86 ? -6.366 3.291 18.894 1.00 92.62 86 ALA A CA 1
ATOM 671 C C . ALA A 1 86 ? -7.038 1.933 18.677 1.00 92.62 86 ALA A C 1
ATOM 673 O O . ALA A 1 86 ? -6.588 1.135 17.859 1.00 92.62 86 ALA A O 1
ATOM 674 N N . GLU A 1 87 ? -8.132 1.712 19.389 1.00 94.00 87 GLU A N 1
ATOM 675 C CA . GLU A 1 87 ? -9.154 0.727 19.054 1.00 94.00 87 GLU A CA 1
ATOM 676 C C . GLU A 1 87 ? -10.307 1.404 18.318 1.00 94.00 87 GLU A C 1
ATOM 678 O O . GLU A 1 87 ? -10.646 2.559 18.587 1.00 94.00 87 GLU A O 1
ATOM 683 N N . GLY A 1 88 ? -10.929 0.667 17.406 1.00 93.12 88 GLY A N 1
ATOM 684 C CA . GLY A 1 88 ? -12.168 1.063 16.766 1.00 93.12 88 GLY A CA 1
ATOM 685 C C . GLY A 1 88 ? -13.154 -0.086 16.661 1.00 93.12 88 GLY A C 1
ATOM 686 O O . GLY A 1 88 ? -12.768 -1.249 16.555 1.00 93.12 88 GLY A O 1
ATOM 687 N N . GLU A 1 89 ? -14.434 0.253 16.654 1.00 93.88 89 GLU A N 1
ATOM 688 C CA . GLU A 1 89 ? -15.509 -0.670 16.296 1.00 93.88 89 GLU A CA 1
ATOM 689 C C . GLU A 1 89 ? -15.993 -0.332 14.891 1.00 93.88 89 GLU A C 1
ATOM 691 O O . GLU A 1 89 ? -16.231 0.838 14.580 1.00 93.88 89 GLU A O 1
ATOM 696 N N . TYR A 1 90 ? -16.146 -1.347 14.052 1.00 91.88 90 TYR A N 1
ATOM 697 C CA . TYR A 1 90 ? -16.692 -1.217 12.705 1.00 91.88 90 TYR A CA 1
ATOM 698 C C . TYR A 1 90 ? -17.716 -2.320 12.452 1.00 91.88 90 TYR A C 1
ATOM 700 O O . TYR A 1 90 ? -17.865 -3.250 13.247 1.00 91.88 90 TYR A O 1
ATOM 708 N N . GLU A 1 91 ? -18.450 -2.190 11.359 1.00 89.56 91 GLU A N 1
ATOM 709 C CA . GLU A 1 91 ? -19.412 -3.187 10.914 1.00 89.56 91 GLU A CA 1
ATOM 710 C C . GLU A 1 91 ? -18.943 -3.760 9.580 1.00 89.56 91 GLU A C 1
ATOM 712 O O . GLU A 1 91 ? -18.561 -3.012 8.682 1.00 89.56 91 GLU A O 1
ATOM 717 N N . GLU A 1 92 ? -18.962 -5.082 9.469 1.00 87.19 92 GLU A N 1
ATOM 718 C CA . GLU A 1 92 ? -18.686 -5.814 8.236 1.00 87.19 92 GLU A CA 1
ATOM 719 C C . GLU A 1 92 ? -19.866 -6.749 7.986 1.00 87.19 92 GLU A C 1
ATOM 721 O O . GLU A 1 92 ? -20.197 -7.566 8.848 1.00 87.19 92 GLU A O 1
ATOM 726 N N . ALA A 1 93 ? -20.537 -6.596 6.842 1.00 85.31 93 ALA A N 1
ATOM 727 C CA . ALA A 1 93 ? -21.724 -7.378 6.482 1.00 85.31 93 ALA A CA 1
ATOM 728 C C . ALA A 1 93 ? -22.789 -7.496 7.607 1.00 85.31 93 ALA A C 1
ATOM 730 O O . ALA A 1 93 ? -23.380 -8.557 7.812 1.00 85.31 93 ALA A O 1
ATOM 731 N N . GLY A 1 94 ? -23.032 -6.422 8.370 1.00 84.94 94 GLY A N 1
ATOM 732 C CA . GLY A 1 94 ? -23.990 -6.425 9.489 1.00 84.94 94 GLY A CA 1
ATOM 733 C C . GLY A 1 94 ? -23.439 -6.948 10.821 1.00 84.94 94 GLY A C 1
ATOM 734 O O . GLY A 1 94 ? -24.134 -6.909 11.839 1.00 84.94 94 GLY A O 1
ATOM 735 N N . VAL A 1 95 ? -22.200 -7.444 10.847 1.00 90.25 95 VAL A N 1
ATOM 736 C CA . VAL A 1 95 ? -21.548 -7.990 12.040 1.00 90.25 95 VAL A CA 1
ATOM 737 C C . VAL A 1 95 ? -20.606 -6.950 12.632 1.00 90.25 95 VAL A C 1
ATOM 739 O O . VAL A 1 95 ? -19.712 -6.436 11.961 1.00 90.25 95 VAL A O 1
ATOM 742 N N . LYS A 1 96 ? -20.774 -6.662 13.926 1.00 92.62 96 LYS A N 1
ATOM 743 C CA . LYS A 1 96 ? -19.854 -5.788 14.660 1.00 92.62 96 LYS A CA 1
ATOM 744 C C . LYS A 1 96 ? -18.501 -6.468 14.839 1.00 92.62 96 LYS A C 1
ATOM 746 O O . LYS A 1 96 ? -18.431 -7.573 15.376 1.00 92.62 96 LYS A O 1
ATOM 751 N N . LYS A 1 97 ? -17.441 -5.768 14.450 1.00 93.31 97 LYS A N 1
ATOM 752 C CA . LYS A 1 97 ? -16.047 -6.199 14.537 1.00 93.31 97 LYS A CA 1
ATOM 753 C C . LYS A 1 97 ? -15.171 -5.128 15.175 1.00 93.31 97 LYS A C 1
ATOM 755 O O . LYS A 1 97 ? -15.554 -3.963 15.310 1.00 93.31 97 LYS A O 1
ATOM 760 N N . ARG A 1 98 ? -13.970 -5.540 15.571 1.00 94.69 98 ARG A N 1
ATOM 761 C CA . ARG A 1 98 ? -12.977 -4.703 16.244 1.00 94.69 98 ARG A CA 1
ATOM 762 C C . ARG A 1 98 ? -11.748 -4.503 15.376 1.00 94.69 98 ARG A C 1
ATOM 764 O O . ARG A 1 98 ? -11.205 -5.451 14.808 1.00 94.69 98 ARG A O 1
ATOM 771 N N . ALA A 1 99 ? -11.294 -3.261 15.302 1.00 94.31 99 ALA A N 1
ATOM 772 C CA . ALA A 1 99 ? -10.108 -2.859 14.572 1.00 94.31 99 ALA A CA 1
ATOM 773 C C . ALA A 1 99 ? -9.060 -2.270 15.517 1.00 94.31 99 ALA A C 1
ATOM 775 O O . ALA A 1 99 ? -9.366 -1.398 16.329 1.00 94.31 99 ALA A O 1
ATOM 776 N N . ALA A 1 100 ? -7.811 -2.694 15.371 1.00 95.19 100 ALA A N 1
ATOM 777 C CA . ALA A 1 100 ? -6.666 -2.002 15.948 1.00 95.19 100 ALA A CA 1
ATOM 778 C C . ALA A 1 100 ? -6.099 -1.014 14.927 1.00 95.19 100 ALA A C 1
ATOM 780 O O . ALA A 1 100 ? -5.854 -1.369 13.777 1.00 95.19 100 ALA A O 1
ATOM 781 N N . ILE A 1 101 ? -5.870 0.230 15.334 1.00 95.00 101 ILE A N 1
ATOM 782 C CA . ILE A 1 101 ? -5.328 1.277 14.470 1.00 95.00 101 ILE A CA 1
ATOM 783 C C . ILE A 1 101 ? -3.875 1.527 14.836 1.00 95.00 101 ILE A C 1
ATOM 785 O O . ILE A 1 101 ? -3.556 1.905 15.965 1.00 95.00 101 ILE A O 1
ATOM 789 N N . VAL A 1 102 ? -2.995 1.384 13.855 1.00 94.81 102 VAL A N 1
ATOM 790 C CA . VAL A 1 102 ? -1.572 1.694 13.962 1.00 94.81 102 VAL A CA 1
ATOM 791 C C . VAL A 1 102 ? -1.303 2.932 13.129 1.00 94.81 102 VAL A C 1
ATOM 793 O O . VAL A 1 102 ? -1.658 2.984 11.957 1.00 94.81 102 VAL A O 1
ATOM 796 N N . ILE A 1 103 ? -0.668 3.938 13.720 1.00 91.44 103 ILE A N 1
ATOM 797 C CA . ILE A 1 103 ? -0.249 5.139 12.998 1.00 91.44 103 ILE A CA 1
ATOM 798 C C . ILE A 1 103 ? 1.265 5.082 12.877 1.00 91.44 103 ILE A C 1
ATOM 800 O O . ILE A 1 103 ? 1.973 5.040 13.882 1.00 91.44 103 ILE A O 1
ATOM 804 N N . GLY A 1 104 ? 1.737 5.037 11.638 1.00 91.00 104 GLY A N 1
ATOM 805 C CA . GLY A 1 104 ? 3.141 5.059 11.270 1.00 91.00 104 GLY A CA 1
ATOM 806 C C . GLY A 1 104 ? 3.794 6.429 11.454 1.00 91.00 104 GLY A C 1
ATOM 807 O O . GLY A 1 104 ? 3.123 7.409 11.791 1.00 91.00 104 GLY A O 1
ATOM 808 N N . PRO A 1 105 ? 5.112 6.517 11.221 1.00 87.44 105 PRO A N 1
ATOM 809 C CA . PRO A 1 105 ? 5.851 7.764 11.362 1.00 87.44 105 PRO A CA 1
ATOM 810 C C . PRO A 1 105 ? 5.342 8.839 10.395 1.00 87.44 105 PRO A C 1
ATOM 812 O O . PRO A 1 105 ? 4.931 8.560 9.268 1.00 87.44 105 PRO A O 1
ATOM 815 N N . GLU A 1 106 ? 5.416 10.096 10.830 1.00 82.56 106 GLU A N 1
ATOM 816 C CA . GLU A 1 106 ? 5.074 11.250 9.991 1.00 82.56 106 GLU A CA 1
ATOM 817 C C . GLU A 1 106 ? 6.117 11.473 8.888 1.00 82.56 106 GLU A C 1
ATOM 819 O O . GLU A 1 106 ? 5.766 11.697 7.727 1.00 82.56 106 GLU A O 1
ATOM 824 N N . TYR A 1 107 ? 7.397 11.352 9.251 1.00 82.25 107 TYR A N 1
ATOM 825 C CA . TYR A 1 107 ? 8.555 11.443 8.365 1.00 82.25 107 TYR A CA 1
ATOM 826 C C . TYR A 1 107 ? 9.295 10.105 8.417 1.00 82.25 107 TYR A C 1
ATOM 828 O O . TYR A 1 107 ? 10.075 9.854 9.332 1.00 82.25 107 TYR A O 1
ATOM 836 N N . GLY A 1 108 ? 8.982 9.212 7.481 1.00 84.88 108 GLY A N 1
ATOM 837 C CA . GLY A 1 108 ? 9.565 7.876 7.408 1.00 84.88 108 GLY A CA 1
ATOM 838 C C . GLY A 1 108 ? 8.621 6.872 6.760 1.00 84.88 108 GLY A C 1
ATOM 839 O O . GLY A 1 108 ? 7.538 7.227 6.287 1.00 84.88 108 GLY A O 1
ATOM 840 N N . THR A 1 109 ? 9.039 5.613 6.755 1.00 86.56 109 THR A N 1
ATOM 841 C CA . THR A 1 109 ? 8.254 4.484 6.263 1.00 86.56 109 THR A CA 1
ATOM 842 C C . THR A 1 109 ? 7.739 3.643 7.425 1.00 86.56 109 THR A C 1
ATOM 844 O O . THR A 1 109 ? 8.380 3.501 8.465 1.00 86.56 109 THR A O 1
ATOM 847 N N . VAL A 1 110 ? 6.559 3.056 7.253 1.00 90.56 110 VAL A N 1
ATOM 848 C CA . VAL A 1 110 ? 6.129 1.927 8.078 1.00 90.56 110 VAL A CA 1
ATOM 849 C C . VAL A 1 110 ? 6.963 0.712 7.679 1.00 90.56 110 VAL A C 1
ATOM 851 O O . VAL A 1 110 ? 6.856 0.249 6.544 1.00 90.56 110 VAL A O 1
ATOM 854 N N . GLY A 1 111 ? 7.786 0.222 8.605 1.00 89.50 111 GLY A N 1
ATOM 855 C CA . GLY A 1 111 ? 8.610 -0.976 8.434 1.00 89.50 111 GLY A CA 1
ATOM 856 C C . GLY A 1 111 ? 7.954 -2.261 8.962 1.00 89.50 111 GLY A C 1
ATOM 857 O O . GLY A 1 111 ? 6.949 -2.198 9.681 1.00 89.50 111 GLY A O 1
ATOM 858 N N . PRO A 1 112 ? 8.528 -3.437 8.647 1.00 87.75 112 PRO A N 1
ATOM 859 C CA . PRO A 1 112 ? 7.960 -4.736 9.014 1.00 87.75 112 PRO A CA 1
ATOM 860 C C . PRO A 1 112 ? 7.915 -4.980 10.526 1.00 87.75 112 PRO A C 1
ATOM 862 O O . PRO A 1 112 ? 6.993 -5.637 11.010 1.00 87.75 112 PRO A O 1
ATOM 865 N N . ASP A 1 113 ? 8.862 -4.427 11.286 1.00 89.62 113 ASP A N 1
ATOM 866 C CA . ASP A 1 113 ? 8.900 -4.604 12.740 1.00 89.62 113 ASP A CA 1
ATOM 867 C C . ASP A 1 113 ? 7.744 -3.882 13.436 1.00 89.62 113 ASP A C 1
ATOM 869 O O . ASP A 1 113 ? 7.092 -4.479 14.290 1.00 89.62 113 ASP A O 1
ATOM 873 N N . LEU A 1 114 ? 7.395 -2.663 13.000 1.00 91.25 114 LEU A N 1
ATOM 874 C CA . LEU A 1 114 ? 6.223 -1.945 13.516 1.00 91.25 114 LEU A CA 1
ATOM 875 C C . LEU A 1 114 ? 4.940 -2.758 13.298 1.00 91.25 114 LEU A C 1
ATOM 877 O O . LEU A 1 114 ? 4.136 -2.892 14.219 1.00 91.25 114 LEU A O 1
ATOM 881 N N . VAL A 1 115 ? 4.767 -3.324 12.099 1.00 91.75 115 VAL A N 1
ATOM 882 C CA . VAL A 1 115 ? 3.605 -4.164 11.768 1.00 91.75 115 VAL A CA 1
ATOM 883 C C . VAL A 1 115 ? 3.575 -5.412 12.650 1.00 91.75 115 VAL A C 1
ATOM 885 O O . VAL A 1 115 ? 2.551 -5.712 13.261 1.00 91.75 115 VAL A O 1
ATOM 888 N N . ARG A 1 116 ? 4.701 -6.127 12.760 1.00 90.50 116 ARG A N 1
ATOM 889 C CA . ARG A 1 116 ? 4.797 -7.373 13.533 1.00 90.50 116 ARG A CA 1
ATOM 890 C C . ARG A 1 116 ? 4.544 -7.146 15.022 1.00 90.50 116 ARG A C 1
ATOM 892 O O . ARG A 1 116 ? 3.834 -7.934 15.645 1.00 90.50 116 ARG A O 1
ATOM 899 N N . GLU A 1 117 ? 5.142 -6.111 15.600 1.00 91.31 117 GLU A N 1
ATOM 900 C CA . GLU A 1 117 ? 4.990 -5.782 17.019 1.00 91.31 117 GLU A CA 1
ATOM 901 C C . GLU A 1 117 ? 3.565 -5.327 17.334 1.00 91.31 117 GLU A C 1
ATOM 903 O O . GLU A 1 117 ? 2.964 -5.842 18.276 1.00 91.31 117 GLU A O 1
ATOM 908 N N . ALA A 1 118 ? 2.985 -4.450 16.507 1.00 93.31 118 ALA A N 1
ATOM 909 C CA . ALA A 1 118 ? 1.597 -4.028 16.673 1.00 93.31 118 ALA A CA 1
ATOM 910 C C . ALA A 1 118 ? 0.616 -5.201 16.543 1.00 93.31 118 ALA A C 1
ATOM 912 O O . ALA A 1 118 ? -0.327 -5.317 17.324 1.00 93.31 118 ALA A O 1
ATOM 913 N N . ALA A 1 119 ? 0.857 -6.117 15.603 1.00 92.56 119 ALA A N 1
ATOM 914 C CA . ALA A 1 119 ? 0.025 -7.301 15.456 1.00 92.56 119 ALA A CA 1
ATOM 915 C C . ALA A 1 119 ? 0.110 -8.224 16.674 1.00 92.56 119 ALA A C 1
ATOM 917 O O . ALA A 1 119 ? -0.912 -8.718 17.136 1.00 92.56 119 ALA A O 1
ATOM 918 N N . ARG A 1 120 ? 1.307 -8.441 17.238 1.00 90.88 120 ARG A N 1
ATOM 919 C CA . ARG A 1 120 ? 1.457 -9.210 18.489 1.00 90.88 120 ARG A CA 1
ATOM 920 C C . ARG A 1 120 ? 0.651 -8.599 19.631 1.00 90.88 120 ARG A C 1
ATOM 922 O O . ARG A 1 120 ? 0.107 -9.343 20.436 1.00 90.88 120 ARG A O 1
ATOM 929 N N . GLU A 1 121 ? 0.573 -7.276 19.671 1.00 92.19 121 GLU A N 1
ATOM 930 C CA . GLU A 1 121 ? -0.143 -6.526 20.697 1.00 92.19 121 GLU A CA 1
ATOM 931 C C . GLU A 1 121 ? -1.673 -6.649 20.577 1.00 92.19 121 GLU A C 1
ATOM 933 O O . GLU A 1 121 ? -2.357 -6.722 21.594 1.00 92.19 121 GLU A O 1
ATOM 938 N N . CYS A 1 122 ? -2.219 -6.698 19.355 1.00 92.81 122 CYS A N 1
ATOM 939 C CA . CYS A 1 122 ? -3.671 -6.659 19.140 1.00 92.81 122 CYS A CA 1
ATOM 940 C C . CYS A 1 122 ? -4.314 -7.958 18.637 1.00 92.81 122 CYS A C 1
ATOM 942 O O . CYS A 1 122 ? -5.537 -8.060 18.693 1.00 92.81 122 CYS A O 1
ATOM 944 N N . ARG A 1 123 ? -3.553 -8.960 18.172 1.00 91.25 123 ARG A N 1
ATOM 945 C CA . ARG A 1 123 ? -4.085 -10.157 17.473 1.00 91.25 123 ARG A CA 1
ATOM 946 C C . ARG A 1 123 ? -5.135 -10.975 18.226 1.00 91.25 123 ARG A C 1
ATOM 948 O O . ARG A 1 123 ? -5.857 -11.759 17.608 1.00 91.25 123 ARG A O 1
ATOM 955 N N . ASP A 1 124 ? -5.165 -10.870 19.551 1.00 90.00 124 ASP A N 1
ATOM 956 C CA . ASP A 1 124 ? -6.109 -11.615 20.386 1.00 90.00 124 ASP A CA 1
ATOM 957 C C . ASP A 1 124 ? -7.413 -10.860 20.636 1.00 90.00 124 ASP A C 1
ATOM 959 O O . ASP A 1 124 ? -8.418 -11.459 21.021 1.00 90.00 124 ASP A O 1
ATOM 963 N N . TRP A 1 125 ? -7.411 -9.558 20.361 1.00 92.25 125 TRP A N 1
ATOM 964 C CA . TRP A 1 125 ? -8.542 -8.667 20.560 1.00 92.25 125 TRP A CA 1
ATOM 965 C C . TRP A 1 125 ? -9.129 -8.165 19.234 1.00 92.25 125 TRP A C 1
ATOM 967 O O . TRP A 1 125 ? -10.343 -8.058 19.119 1.00 92.25 125 TRP A O 1
ATOM 977 N N . ALA A 1 126 ? -8.304 -7.873 18.232 1.00 92.94 126 ALA A N 1
ATOM 978 C CA . ALA A 1 126 ? -8.745 -7.285 16.974 1.00 92.94 126 ALA A CA 1
ATOM 979 C C . ALA A 1 126 ? -9.097 -8.347 15.924 1.00 92.94 126 ALA A C 1
ATOM 981 O O . ALA A 1 126 ? -8.388 -9.342 15.770 1.00 92.94 126 ALA A O 1
ATOM 982 N N . ASP A 1 127 ? -10.155 -8.084 15.158 1.00 91.88 127 ASP A N 1
ATOM 983 C CA . ASP A 1 127 ? -10.496 -8.831 13.944 1.00 91.88 127 ASP A CA 1
ATOM 984 C C . ASP A 1 127 ? -9.686 -8.307 12.745 1.00 91.88 127 ASP A C 1
ATOM 986 O O . ASP A 1 127 ? -9.252 -9.075 11.886 1.00 91.88 127 ASP A O 1
ATOM 990 N N . ALA A 1 128 ? -9.428 -6.994 12.723 1.00 91.31 128 ALA A N 1
ATOM 991 C CA . ALA A 1 128 ? -8.582 -6.343 11.729 1.00 91.31 128 ALA A CA 1
ATOM 992 C C . ALA A 1 128 ? -7.573 -5.372 12.363 1.00 91.31 128 ALA A C 1
ATOM 994 O O . ALA A 1 128 ? -7.822 -4.777 13.407 1.00 91.31 128 ALA A O 1
ATOM 995 N N . MET A 1 129 ? -6.439 -5.153 11.708 1.00 93.06 129 MET A N 1
ATOM 996 C CA . MET A 1 129 ? -5.470 -4.120 12.054 1.00 93.06 129 MET A CA 1
ATOM 997 C C . MET A 1 129 ? -5.296 -3.173 10.870 1.00 93.06 129 MET A C 1
ATOM 999 O O . MET A 1 129 ? -4.837 -3.583 9.810 1.00 93.06 129 MET A O 1
ATOM 1003 N N . VAL A 1 130 ? -5.627 -1.896 11.048 1.00 92.62 130 VAL A N 1
ATOM 1004 C CA . VAL A 1 130 ? -5.418 -0.854 10.039 1.00 92.62 130 VAL A CA 1
ATOM 1005 C C . VAL A 1 130 ? -4.102 -0.150 10.323 1.00 92.62 130 VAL A C 1
ATOM 1007 O O . VAL A 1 130 ? -3.961 0.565 11.315 1.00 92.62 130 VAL A O 1
ATOM 1010 N N . VAL A 1 131 ? -3.134 -0.340 9.436 1.00 93.50 131 VAL A N 1
ATOM 1011 C CA . VAL A 1 131 ? -1.825 0.297 9.504 1.00 93.50 131 VAL A CA 1
ATOM 1012 C C . VAL A 1 131 ? -1.829 1.520 8.602 1.00 93.50 131 VAL A C 1
ATOM 1014 O O . VAL A 1 131 ? -1.791 1.401 7.381 1.00 93.50 131 VAL A O 1
ATOM 1017 N N . CYS A 1 132 ? -1.880 2.701 9.208 1.00 92.88 132 CYS A N 1
ATOM 1018 C CA . CYS A 1 132 ? -1.885 3.989 8.530 1.00 92.88 132 CYS A CA 1
ATOM 1019 C C . CYS A 1 132 ? -0.455 4.507 8.347 1.00 92.88 132 CYS A C 1
ATOM 1021 O O . CYS A 1 132 ? 0.260 4.695 9.330 1.00 92.88 132 CYS A O 1
ATOM 1023 N N . GLY A 1 133 ? -0.036 4.807 7.118 1.00 90.31 133 GLY A N 1
ATOM 1024 C CA . GLY A 1 133 ? 1.308 5.319 6.826 1.00 90.31 133 GLY A CA 1
ATOM 1025 C C . GLY A 1 133 ? 1.329 6.289 5.649 1.00 90.31 133 GLY A C 1
ATOM 1026 O O . GLY A 1 133 ? 0.619 6.090 4.667 1.00 90.31 133 GLY A O 1
ATOM 1027 N N . PHE A 1 134 ? 2.171 7.326 5.713 1.00 86.19 134 PHE A N 1
ATOM 1028 C CA . PHE A 1 134 ? 2.460 8.169 4.540 1.00 86.19 134 PHE A CA 1
ATOM 1029 C C . PHE A 1 134 ? 3.304 7.424 3.501 1.00 86.19 134 PHE A C 1
ATOM 1031 O O . PHE A 1 134 ? 3.195 7.684 2.306 1.00 86.19 134 PHE A O 1
ATOM 1038 N N . ALA A 1 135 ? 4.142 6.498 3.964 1.00 85.50 135 ALA A N 1
ATOM 1039 C CA . ALA A 1 135 ? 4.957 5.623 3.143 1.00 85.50 135 ALA A CA 1
ATOM 1040 C C . ALA A 1 135 ? 5.149 4.277 3.853 1.00 85.50 135 ALA A C 1
ATOM 1042 O O . ALA A 1 135 ? 5.029 4.179 5.077 1.00 85.50 135 ALA A O 1
ATOM 1043 N N . PHE A 1 136 ? 5.462 3.244 3.080 1.00 85.62 136 PHE A N 1
ATOM 1044 C CA . PHE A 1 136 ? 5.695 1.890 3.570 1.00 85.62 136 PHE A CA 1
ATOM 1045 C C . PHE A 1 136 ? 6.997 1.366 2.999 1.00 85.62 136 PHE A C 1
ATOM 1047 O O . PHE A 1 136 ? 7.319 1.638 1.842 1.00 85.62 136 PHE A O 1
ATOM 1054 N N . ASP A 1 137 ? 7.718 0.618 3.821 1.00 83.12 137 ASP A N 1
ATOM 1055 C CA . ASP A 1 137 ? 8.926 -0.063 3.399 1.00 83.12 137 ASP A CA 1
ATOM 1056 C C . ASP A 1 137 ? 8.588 -1.132 2.334 1.00 83.12 137 ASP A C 1
ATOM 1058 O O . ASP A 1 137 ? 7.537 -1.777 2.438 1.00 83.12 137 ASP A O 1
ATOM 1062 N N . PRO A 1 138 ? 9.443 -1.346 1.318 1.00 73.12 138 PRO A N 1
ATOM 1063 C CA . PRO A 1 138 ? 9.255 -2.380 0.296 1.00 73.12 138 PRO A CA 1
ATOM 1064 C C . PRO A 1 138 ? 9.077 -3.803 0.845 1.00 73.12 138 PRO A C 1
ATOM 1066 O O . PRO A 1 138 ? 8.487 -4.647 0.177 1.00 73.12 138 PRO A O 1
ATOM 1069 N N . GLN A 1 139 ? 9.594 -4.085 2.045 1.00 76.56 139 GLN A N 1
ATOM 1070 C CA . GLN A 1 139 ? 9.460 -5.382 2.715 1.00 76.56 139 GLN A CA 1
ATOM 1071 C C . GLN A 1 139 ? 8.094 -5.563 3.401 1.00 76.56 139 GLN A C 1
ATOM 1073 O O . GLN A 1 139 ? 7.754 -6.659 3.859 1.00 76.56 139 GLN A O 1
ATOM 1078 N N . VAL A 1 140 ? 7.293 -4.497 3.496 1.00 80.12 140 VAL A N 1
ATOM 1079 C CA . VAL A 1 140 ? 5.936 -4.539 4.047 1.00 80.12 140 VAL A CA 1
ATOM 1080 C C . VAL A 1 140 ? 4.944 -4.865 2.935 1.00 80.12 140 VAL A C 1
ATOM 1082 O O . VAL A 1 140 ? 4.327 -3.965 2.347 1.00 80.12 140 VAL A O 1
ATOM 1085 N N . GLY A 1 141 ? 4.796 -6.170 2.698 1.00 72.12 141 GLY A N 1
ATOM 1086 C CA . GLY A 1 141 ? 3.788 -6.735 1.806 1.00 72.12 141 GLY A CA 1
ATOM 1087 C C . GLY A 1 141 ? 3.131 -8.010 2.321 1.00 72.12 141 GLY A C 1
ATOM 1088 O O . GLY A 1 141 ? 3.139 -8.243 3.532 1.00 72.12 141 GLY A O 1
ATOM 1089 N N . ASP A 1 142 ? 2.578 -8.833 1.425 1.00 66.25 142 ASP A N 1
ATOM 1090 C CA . ASP A 1 142 ? 1.726 -9.995 1.755 1.00 66.25 142 ASP A CA 1
ATOM 1091 C C . ASP A 1 142 ? 2.253 -10.867 2.905 1.00 66.25 142 ASP A C 1
ATOM 1093 O O . ASP A 1 142 ? 1.529 -11.180 3.850 1.00 66.25 142 ASP A O 1
ATOM 1097 N N . SER A 1 143 ? 3.541 -11.228 2.880 1.00 62.50 143 SER A N 1
ATOM 1098 C CA . SER A 1 143 ? 4.155 -12.093 3.900 1.00 62.50 143 SER A CA 1
ATOM 1099 C C . SER A 1 143 ? 4.197 -11.472 5.298 1.00 62.50 143 SER A C 1
ATOM 1101 O O . SER A 1 143 ? 4.262 -12.188 6.293 1.00 62.50 143 SER A O 1
ATOM 1103 N N . THR A 1 144 ? 4.200 -10.142 5.377 1.00 61.03 144 THR A N 1
ATOM 1104 C CA . THR A 1 144 ? 4.225 -9.378 6.631 1.00 61.03 144 THR A CA 1
ATOM 1105 C C . THR A 1 144 ? 2.806 -9.060 7.110 1.00 61.03 144 THR A C 1
ATOM 1107 O O . THR A 1 144 ? 2.597 -8.844 8.304 1.00 61.03 144 THR A O 1
ATOM 1110 N N . MET A 1 145 ? 1.834 -9.065 6.191 1.00 67.75 145 MET A N 1
ATOM 1111 C CA . MET A 1 145 ? 0.427 -8.757 6.454 1.00 67.75 145 MET A CA 1
ATOM 1112 C C . MET A 1 145 ? -0.440 -10.002 6.706 1.00 67.75 145 MET A C 1
ATOM 1114 O O . MET A 1 145 ? -1.502 -9.886 7.313 1.00 67.75 145 MET A O 1
ATOM 1118 N N . ASN A 1 146 ? 0.003 -11.199 6.311 1.00 66.94 146 ASN A N 1
ATOM 1119 C CA . ASN A 1 146 ? -0.718 -12.447 6.566 1.00 66.94 146 ASN A CA 1
ATOM 1120 C C . ASN A 1 146 ? -0.393 -13.011 7.964 1.00 66.94 146 ASN A C 1
ATOM 1122 O O . ASN A 1 146 ? 0.555 -13.777 8.149 1.00 66.94 146 ASN A O 1
ATOM 1126 N N . LEU A 1 147 ? -1.174 -12.605 8.970 1.00 72.38 147 LEU A N 1
ATOM 1127 C CA . LEU A 1 147 ? -0.934 -12.909 10.390 1.00 72.38 147 LEU A CA 1
ATOM 1128 C C . LEU A 1 147 ? -2.010 -13.831 10.988 1.00 72.38 147 LEU A C 1
ATOM 1130 O O . LEU A 1 147 ? -2.476 -13.653 12.120 1.00 72.38 147 LEU A O 1
ATOM 1134 N N . GLY A 1 148 ? -2.384 -14.865 10.231 1.00 77.69 148 GLY A N 1
ATOM 1135 C CA . GLY A 1 148 ? -3.399 -15.838 10.629 1.00 77.69 148 GLY A CA 1
ATOM 1136 C C . GLY A 1 148 ? -4.805 -15.252 10.513 1.00 77.69 148 GLY A C 1
ATOM 1137 O O . GLY A 1 148 ? -5.211 -14.857 9.430 1.00 77.69 148 GLY A O 1
ATOM 1138 N N . ARG A 1 149 ? -5.556 -15.198 11.623 1.00 81.75 149 ARG A N 1
ATOM 1139 C CA . ARG A 1 149 ? -6.937 -14.668 11.638 1.00 81.75 149 ARG A CA 1
ATOM 1140 C C . ARG A 1 149 ? -7.035 -13.141 11.572 1.00 81.75 149 ARG A C 1
ATOM 1142 O O . ARG A 1 149 ? -8.119 -12.626 11.340 1.00 81.75 149 ARG A O 1
ATOM 1149 N N . LEU A 1 150 ? -5.943 -12.435 11.873 1.00 87.88 150 LEU A N 1
ATOM 1150 C CA . LEU A 1 150 ? -5.933 -10.977 11.915 1.00 87.88 150 LEU A CA 1
ATOM 1151 C C . LEU A 1 150 ? -5.785 -10.446 10.490 1.00 87.88 150 LEU A C 1
ATOM 1153 O O . LEU A 1 150 ? -4.727 -10.616 9.882 1.00 87.88 150 LEU A O 1
ATOM 1157 N N . VAL A 1 151 ? -6.820 -9.778 9.986 1.00 85.00 151 VAL A N 1
ATOM 1158 C CA . VAL A 1 151 ? -6.766 -9.100 8.685 1.00 85.00 151 VAL A CA 1
ATOM 1159 C C . VAL A 1 151 ? -5.943 -7.824 8.831 1.00 85.00 151 VAL A C 1
ATOM 1161 O O . VAL A 1 151 ? -6.257 -6.992 9.677 1.00 85.00 151 VAL A O 1
ATOM 1164 N N . VAL A 1 152 ? -4.895 -7.630 8.029 1.00 87.94 152 VAL A N 1
ATOM 1165 C CA . VAL A 1 152 ? -4.063 -6.419 8.105 1.00 87.94 152 VAL A CA 1
ATOM 1166 C C . VAL A 1 152 ? -4.277 -5.537 6.881 1.00 87.94 152 VAL A C 1
ATOM 1168 O O . VAL A 1 152 ? -4.035 -5.954 5.753 1.00 87.94 152 VAL A O 1
ATOM 1171 N N . LEU A 1 153 ? -4.703 -4.295 7.112 1.00 87.44 153 LEU A N 1
ATOM 1172 C CA . LEU A 1 153 ? -5.003 -3.313 6.074 1.00 87.44 153 LEU A CA 1
ATOM 1173 C C . LEU A 1 153 ? -3.920 -2.247 6.004 1.00 87.44 153 LEU A C 1
ATOM 1175 O O . LEU A 1 153 ? -3.638 -1.554 6.981 1.00 87.44 153 LEU A O 1
ATOM 1179 N N . LYS A 1 154 ? -3.341 -2.080 4.817 1.00 88.56 154 LYS A N 1
ATOM 1180 C CA . LYS A 1 154 ? -2.338 -1.057 4.518 1.00 88.56 154 LYS A CA 1
ATOM 1181 C C . LYS A 1 154 ? -3.032 0.226 4.060 1.00 88.56 154 LYS A C 1
ATOM 1183 O O . LYS A 1 154 ? -3.349 0.372 2.884 1.00 88.56 154 LYS A O 1
ATOM 1188 N N . ALA A 1 155 ? -3.276 1.151 4.984 1.00 89.56 155 ALA A N 1
ATOM 1189 C CA . ALA A 1 155 ? -3.914 2.429 4.687 1.00 89.56 155 ALA A CA 1
ATOM 1190 C C . ALA A 1 155 ? -2.862 3.515 4.394 1.00 89.56 155 ALA A C 1
ATOM 1192 O O . ALA A 1 155 ? -2.137 3.981 5.277 1.00 89.56 155 ALA A O 1
ATOM 1193 N N . ARG A 1 156 ? -2.784 3.951 3.138 1.00 87.44 156 ARG A N 1
ATOM 1194 C CA . ARG A 1 156 ? -2.014 5.122 2.711 1.00 87.44 156 ARG A CA 1
ATOM 1195 C C . ARG A 1 156 ? -2.675 6.396 3.220 1.00 87.44 156 ARG A C 1
ATOM 1197 O O . ARG A 1 156 ? -3.855 6.623 2.976 1.00 87.44 156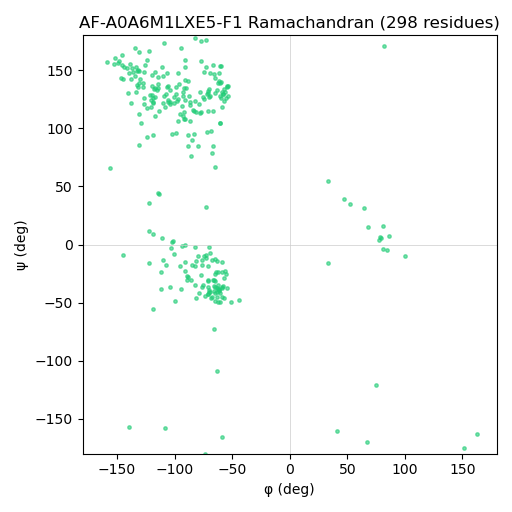 ARG A O 1
ATOM 1204 N N . MET A 1 157 ? -1.899 7.226 3.908 1.00 88.25 157 MET A N 1
ATOM 1205 C CA . MET A 1 157 ? -2.311 8.557 4.343 1.00 88.25 157 MET A CA 1
ATOM 1206 C C . MET A 1 157 ? -2.017 9.589 3.252 1.00 88.25 157 MET A C 1
ATOM 1208 O O . MET A 1 157 ? -0.876 9.702 2.796 1.00 88.25 157 MET A O 1
ATOM 1212 N N . SER A 1 158 ? -3.024 10.376 2.874 1.00 84.06 158 SER A N 1
ATOM 1213 C CA . SER A 1 158 ? -2.856 11.502 1.949 1.00 84.06 158 SER A CA 1
ATOM 1214 C C . SER A 1 158 ? -1.883 12.533 2.514 1.00 84.06 158 SER A C 1
ATOM 1216 O O . SER A 1 158 ? -1.965 12.892 3.689 1.00 84.06 158 SER A O 1
ATOM 1218 N N . GLN A 1 159 ? -1.010 13.083 1.663 1.00 80.75 159 GLN A N 1
ATOM 1219 C CA . GLN A 1 159 ? -0.078 14.157 2.038 1.00 80.75 159 GLN A CA 1
ATOM 1220 C C . GLN A 1 159 ? -0.801 15.408 2.559 1.00 80.75 159 GLN A C 1
ATOM 1222 O O . GLN A 1 159 ? -0.233 16.159 3.353 1.00 80.75 159 GLN A O 1
ATOM 1227 N N . GLU A 1 160 ? -2.073 15.597 2.192 1.00 77.19 160 GLU A N 1
ATOM 1228 C CA . GLU A 1 160 ? -2.922 16.670 2.718 1.00 77.19 160 GLU A CA 1
ATOM 1229 C C . GLU A 1 160 ? -3.030 16.632 4.249 1.00 77.19 160 GLU A C 1
ATOM 1231 O O . GLU A 1 160 ? -3.137 17.683 4.878 1.00 77.19 160 GLU A O 1
ATOM 1236 N N . LEU A 1 161 ? -2.919 15.453 4.877 1.00 77.94 161 LEU A N 1
ATOM 1237 C CA . LEU A 1 161 ? -2.943 15.304 6.337 1.00 77.94 161 LEU A CA 1
ATOM 1238 C C . LEU A 1 161 ? -1.783 16.014 7.047 1.00 77.94 161 LEU A C 1
ATOM 1240 O O . LEU A 1 161 ? -1.923 16.360 8.223 1.00 77.94 161 LEU A O 1
ATOM 1244 N N . ARG A 1 162 ? -0.659 16.249 6.355 1.00 75.75 162 ARG A N 1
ATOM 1245 C CA . ARG A 1 162 ? 0.473 17.004 6.916 1.00 75.75 162 ARG A CA 1
ATOM 1246 C C . ARG A 1 162 ? 0.130 18.484 7.065 1.00 75.75 162 ARG A C 1
ATOM 1248 O O . ARG A 1 162 ? 0.447 19.086 8.083 1.00 75.75 162 ARG A O 1
ATOM 1255 N N . ALA A 1 163 ? -0.555 19.050 6.073 1.00 68.88 163 ALA A N 1
ATOM 1256 C CA . ALA A 1 163 ? -0.909 20.468 6.039 1.00 68.88 163 ALA A CA 1
ATOM 1257 C C . ALA A 1 163 ? -2.258 20.780 6.714 1.00 68.88 163 ALA A C 1
ATOM 1259 O O . ALA A 1 163 ? -2.475 21.892 7.187 1.00 68.88 163 ALA A O 1
ATOM 1260 N N . ALA A 1 164 ? -3.189 19.826 6.746 1.00 60.97 164 ALA A N 1
ATOM 1261 C CA . ALA A 1 164 ? -4.553 20.074 7.198 1.00 60.97 164 ALA A CA 1
ATOM 1262 C C . ALA A 1 164 ? -4.646 20.103 8.726 1.00 60.97 164 ALA A C 1
ATOM 1264 O O . ALA A 1 164 ? -4.370 19.096 9.366 1.00 60.97 164 ALA A O 1
ATOM 1265 N N . GLU A 1 165 ? -5.096 21.205 9.332 1.00 56.84 165 GLU A N 1
ATOM 1266 C CA . GLU A 1 165 ? -5.378 21.275 10.780 1.00 56.84 165 GLU A CA 1
ATOM 1267 C C . GLU A 1 165 ? -6.559 20.381 11.206 1.00 56.84 165 GLU A C 1
ATOM 1269 O O . GLU A 1 165 ? -6.541 19.814 12.298 1.00 56.84 165 GLU A O 1
ATOM 1274 N N . ALA A 1 166 ? -7.540 20.173 10.320 1.00 57.75 166 ALA A N 1
ATOM 1275 C CA . ALA A 1 166 ? -8.685 19.281 10.511 1.00 57.75 166 ALA A CA 1
ATOM 1276 C C . ALA A 1 166 ? -9.213 18.748 9.165 1.00 57.75 166 ALA A C 1
ATOM 1278 O O . ALA A 1 166 ? -9.050 19.400 8.130 1.00 57.75 166 ALA A O 1
ATOM 1279 N N . TYR A 1 167 ? -9.882 17.587 9.179 1.00 53.59 167 TYR A N 1
ATOM 1280 C CA . TYR A 1 167 ? -10.612 17.067 8.016 1.00 53.59 167 TYR A CA 1
ATOM 1281 C C . TYR A 1 167 ? -11.684 18.053 7.531 1.00 53.59 167 TYR A C 1
ATOM 1283 O O . TYR A 1 167 ? -12.529 18.493 8.315 1.00 53.59 167 TYR A O 1
ATOM 1291 N N . LYS A 1 168 ? -11.684 18.346 6.225 1.00 55.75 168 LYS A N 1
ATOM 1292 C CA . LYS A 1 168 ? -12.773 19.049 5.538 1.00 55.75 168 LYS A CA 1
ATOM 1293 C C . LYS A 1 168 ? -13.666 18.018 4.848 1.00 55.75 168 LYS A C 1
ATOM 1295 O O . LYS A 1 168 ? -13.175 17.240 4.035 1.00 55.75 168 LYS A O 1
ATOM 1300 N N . ALA A 1 169 ? -14.964 18.015 5.153 1.00 47.56 169 ALA A N 1
ATOM 1301 C CA . ALA A 1 169 ? -15.931 17.160 4.464 1.00 47.56 169 ALA A CA 1
ATOM 1302 C C . ALA A 1 169 ? -15.933 17.471 2.955 1.00 47.56 169 ALA A C 1
ATOM 1304 O O . ALA A 1 169 ? -15.962 18.638 2.568 1.00 47.56 169 ALA A O 1
ATOM 1305 N N . GLY A 1 170 ? -15.842 16.436 2.114 1.00 51.59 170 GLY A N 1
ATOM 1306 C CA . GLY A 1 170 ? -15.655 16.579 0.662 1.00 51.59 170 GLY A CA 1
ATOM 1307 C C . GLY A 1 170 ? -14.209 16.845 0.217 1.00 51.59 170 GLY A C 1
ATOM 1308 O O . GLY A 1 170 ? -13.948 16.875 -0.982 1.00 51.59 170 GLY A O 1
ATOM 1309 N N . GLY A 1 171 ? -13.268 17.003 1.158 1.00 52.00 171 GLY A N 1
ATOM 1310 C CA . GLY A 1 171 ? -11.833 16.866 0.898 1.00 52.00 171 GLY A CA 1
ATOM 1311 C C . GLY A 1 171 ? -11.522 15.419 0.523 1.00 52.00 171 GLY A C 1
ATOM 1312 O O . GLY A 1 171 ? -12.219 14.515 0.987 1.00 52.00 171 GLY A O 1
ATOM 1313 N N . GLY A 1 172 ? -10.540 15.226 -0.356 1.00 62.38 172 GLY A N 1
ATOM 1314 C CA . GLY A 1 172 ? -10.276 13.972 -1.056 1.00 62.38 172 GLY A CA 1
ATOM 1315 C C . GLY A 1 172 ? -9.980 12.757 -0.172 1.00 62.38 172 GLY A C 1
ATOM 1316 O O . GLY A 1 172 ? -10.219 12.703 1.036 1.00 62.38 172 GLY A O 1
ATOM 1317 N N . ASN A 1 173 ? -9.456 11.722 -0.812 1.00 73.44 173 ASN A N 1
ATOM 1318 C CA . ASN A 1 173 ? -9.276 10.429 -0.183 1.00 73.44 173 ASN A CA 1
ATOM 1319 C C . ASN A 1 173 ? -8.135 10.447 0.853 1.00 73.44 173 ASN A C 1
ATOM 1321 O O . ASN A 1 173 ? -6.971 10.320 0.496 1.00 73.44 173 ASN A O 1
ATOM 1325 N N . LEU A 1 174 ? -8.456 10.626 2.144 1.00 82.62 174 LEU A N 1
ATOM 1326 C CA . LEU A 1 174 ? -7.435 10.789 3.192 1.00 82.62 174 LEU A CA 1
ATOM 1327 C C . LEU A 1 174 ? -6.735 9.495 3.612 1.00 82.62 174 LEU A C 1
ATOM 1329 O O . LEU A 1 174 ? -5.551 9.537 3.941 1.00 82.62 174 LEU A O 1
ATOM 1333 N N . PHE A 1 175 ? -7.470 8.386 3.646 1.00 87.44 175 PHE A N 1
ATOM 1334 C CA . PHE A 1 175 ? -6.959 7.068 4.004 1.00 87.44 175 PHE A CA 1
ATOM 1335 C C . PHE A 1 175 ? -7.416 6.075 2.942 1.00 87.44 175 PHE A C 1
ATOM 1337 O O . PHE A 1 175 ? -8.617 5.821 2.815 1.00 87.44 175 PHE A O 1
ATOM 1344 N N . VAL A 1 176 ? -6.468 5.546 2.170 1.00 86.69 176 VAL A N 1
ATOM 1345 C CA . VAL A 1 176 ? -6.753 4.648 1.045 1.00 86.69 176 VAL A CA 1
ATOM 1346 C C . VAL A 1 176 ? -6.066 3.311 1.243 1.00 86.69 176 VAL A C 1
ATOM 1348 O O . VAL A 1 176 ? -4.860 3.258 1.469 1.00 86.69 176 VAL A O 1
ATOM 1351 N N . VAL A 1 177 ? -6.818 2.224 1.128 1.00 85.94 177 VAL A N 1
ATOM 1352 C CA . VAL A 1 177 ? -6.259 0.884 0.961 1.00 85.94 177 VAL A CA 1
ATOM 1353 C C . VAL A 1 177 ? -6.154 0.618 -0.531 1.00 85.94 177 VAL A C 1
ATOM 1355 O O . VAL A 1 177 ? -7.154 0.551 -1.242 1.00 85.94 177 VAL A O 1
ATOM 1358 N N . PHE A 1 178 ? -4.917 0.498 -0.996 1.00 81.75 178 PHE A N 1
ATOM 1359 C CA . PHE A 1 178 ? -4.589 0.131 -2.365 1.00 81.75 178 PHE A CA 1
ATOM 1360 C C . PHE A 1 178 ? -3.686 -1.095 -2.300 1.00 81.75 178 PHE A C 1
ATOM 1362 O O . PHE A 1 178 ? -2.630 -1.044 -1.659 1.00 81.75 178 PHE A O 1
ATOM 1369 N N . GLY A 1 179 ? -4.157 -2.211 -2.853 1.00 79.88 179 GLY A N 1
ATOM 1370 C CA . GLY A 1 179 ? -3.458 -3.481 -2.732 1.00 79.88 179 GLY A CA 1
ATOM 1371 C C . GLY A 1 179 ? -2.258 -3.581 -3.655 1.00 79.88 179 GLY A C 1
ATOM 1372 O O . GLY A 1 179 ? -1.933 -2.680 -4.435 1.00 79.88 179 GLY A O 1
ATOM 1373 N N . GLU A 1 180 ? -1.542 -4.683 -3.493 1.00 83.69 180 GLU A N 1
ATOM 1374 C CA . GLU A 1 180 ? -0.304 -4.912 -4.214 1.00 83.69 180 GLU A CA 1
ATOM 1375 C C . GLU A 1 180 ? -0.568 -5.232 -5.683 1.00 83.69 180 GLU A C 1
ATOM 1377 O O . GLU A 1 180 ? -1.632 -5.747 -6.033 1.00 83.69 180 GLU A O 1
ATOM 1382 N N . PRO A 1 181 ? 0.391 -4.921 -6.569 1.00 89.06 181 PRO A N 1
ATOM 1383 C CA . PRO A 1 181 ? 0.301 -5.373 -7.941 1.00 89.06 181 PRO A CA 1
ATOM 1384 C C . PRO A 1 181 ? 0.391 -6.901 -8.016 1.00 89.06 181 PRO A C 1
ATOM 1386 O O . PRO A 1 181 ? 1.324 -7.514 -7.480 1.00 89.06 181 PRO A O 1
ATOM 1389 N N . ASP A 1 182 ? -0.553 -7.491 -8.746 1.00 89.31 182 ASP A N 1
ATOM 1390 C CA . ASP A 1 182 ? -0.516 -8.887 -9.164 1.00 89.31 182 ASP A CA 1
ATOM 1391 C C . ASP A 1 182 ? 0.329 -8.996 -10.438 1.00 89.31 182 ASP A C 1
ATOM 1393 O O . ASP A 1 182 ? 0.011 -8.414 -11.483 1.00 89.31 182 ASP A O 1
ATOM 1397 N N . ILE A 1 183 ? 1.454 -9.701 -10.326 1.00 92.38 183 ILE A N 1
ATOM 1398 C CA . ILE A 1 183 ? 2.505 -9.747 -11.337 1.00 92.38 183 ILE A CA 1
ATOM 1399 C C . ILE A 1 183 ? 2.825 -11.191 -11.697 1.00 92.38 183 ILE A C 1
ATOM 1401 O O . ILE A 1 183 ? 3.241 -11.979 -10.849 1.00 92.38 183 ILE A O 1
ATOM 1405 N N . ALA A 1 184 ? 2.766 -11.492 -12.993 1.00 93.75 184 ALA A N 1
ATOM 1406 C CA . ALA A 1 184 ? 3.418 -12.667 -13.553 1.00 93.75 184 ALA A CA 1
ATOM 1407 C C . ALA A 1 184 ? 4.821 -12.291 -14.050 1.00 93.75 184 ALA A C 1
ATOM 1409 O O . ALA A 1 184 ? 4.979 -11.340 -14.820 1.00 93.75 184 ALA A O 1
ATOM 1410 N N . LEU A 1 185 ? 5.829 -13.042 -13.611 1.00 93.56 185 LEU A N 1
ATOM 1411 C CA . LEU A 1 185 ? 7.219 -12.881 -14.026 1.00 93.56 185 LEU A CA 1
ATOM 1412 C C . LEU A 1 185 ? 7.662 -14.115 -14.814 1.00 93.56 185 LEU A C 1
ATOM 1414 O O . LEU A 1 185 ? 7.797 -15.197 -14.245 1.00 93.56 185 LEU A O 1
ATOM 1418 N N . ASP A 1 186 ? 7.955 -13.922 -16.096 1.00 93.12 186 ASP A N 1
ATOM 1419 C CA . ASP A 1 186 ? 8.543 -14.953 -16.946 1.00 93.12 186 ASP A CA 1
ATOM 1420 C C . ASP A 1 186 ? 10.059 -14.778 -17.014 1.00 93.12 186 ASP A C 1
ATOM 1422 O O . ASP A 1 186 ? 10.563 -13.663 -17.180 1.00 93.12 186 ASP A O 1
ATOM 1426 N N . GLN A 1 187 ? 10.783 -15.895 -16.936 1.00 90.19 187 GLN A N 1
ATOM 1427 C CA . GLN A 1 187 ? 12.232 -15.945 -17.099 1.00 90.19 187 GLN A CA 1
ATOM 1428 C C . GLN A 1 187 ? 12.586 -17.021 -18.127 1.00 90.19 187 GLN A C 1
ATOM 1430 O O . GLN A 1 187 ? 12.542 -18.212 -17.820 1.00 90.19 187 GLN A O 1
ATOM 1435 N N . ALA A 1 188 ? 12.953 -16.611 -19.337 1.00 82.62 188 ALA A N 1
ATOM 1436 C CA . ALA A 1 188 ? 13.355 -17.516 -20.411 1.00 82.62 188 ALA A CA 1
ATOM 1437 C C . ALA A 1 188 ? 14.572 -16.944 -21.147 1.00 82.62 188 ALA A C 1
ATOM 1439 O O . ALA A 1 188 ? 14.697 -15.731 -21.296 1.00 82.62 188 ALA A O 1
ATOM 1440 N N . ASP A 1 189 ? 15.495 -17.815 -21.560 1.00 79.44 189 ASP A N 1
ATOM 1441 C CA . ASP A 1 189 ? 16.642 -17.468 -22.416 1.00 79.44 189 ASP A CA 1
ATOM 1442 C C . ASP A 1 189 ? 17.498 -16.279 -21.927 1.00 79.44 189 ASP A C 1
ATOM 1444 O O . ASP A 1 189 ? 18.022 -15.487 -22.706 1.00 79.44 189 ASP A O 1
ATOM 1448 N N . GLY A 1 190 ? 17.647 -16.133 -20.605 1.00 80.44 190 GLY A N 1
ATOM 1449 C CA . GLY A 1 190 ? 18.429 -15.047 -19.994 1.00 80.44 190 GLY A CA 1
ATOM 1450 C C . GLY A 1 190 ? 17.730 -13.680 -19.964 1.00 80.44 190 GLY A C 1
ATOM 1451 O O . GLY A 1 190 ? 18.320 -12.711 -19.479 1.00 80.44 190 GLY A O 1
ATOM 1452 N N . ALA A 1 191 ? 16.477 -13.614 -20.416 1.00 89.69 191 ALA A N 1
ATOM 1453 C CA . ALA A 1 191 ? 15.628 -12.435 -20.368 1.00 89.69 191 ALA A CA 1
ATOM 1454 C C . ALA A 1 191 ? 14.466 -12.612 -19.378 1.00 89.69 191 ALA A C 1
ATOM 1456 O O . ALA A 1 191 ? 14.002 -13.721 -19.101 1.00 89.69 191 ALA A O 1
ATOM 1457 N N . CYS A 1 192 ? 14.000 -11.486 -18.854 1.00 94.44 192 CYS A N 1
ATOM 1458 C CA . CYS A 1 192 ? 12.844 -11.374 -17.983 1.00 94.44 192 CYS A CA 1
ATOM 1459 C C . CYS A 1 192 ? 11.740 -10.569 -18.674 1.00 94.44 192 CYS A C 1
ATOM 1461 O O . CYS A 1 192 ? 12.017 -9.586 -19.373 1.00 94.44 192 CYS A O 1
ATOM 1463 N N . VAL A 1 193 ? 10.490 -10.961 -18.424 1.00 96.12 193 VAL A N 1
ATOM 1464 C CA . VAL A 1 193 ? 9.288 -10.222 -18.827 1.00 96.12 193 VAL A CA 1
ATOM 1465 C C . VAL A 1 193 ? 8.328 -10.153 -17.649 1.00 96.12 193 VAL A C 1
ATOM 1467 O O . VAL A 1 193 ? 8.043 -11.158 -17.003 1.00 96.12 193 VAL A O 1
ATOM 1470 N N . VAL A 1 194 ? 7.828 -8.953 -17.372 1.00 96.31 194 VAL A N 1
ATOM 1471 C CA . VAL A 1 194 ? 6.871 -8.680 -16.299 1.00 96.31 194 VAL A CA 1
ATOM 1472 C C . VAL A 1 194 ? 5.511 -8.408 -16.927 1.00 96.31 194 VAL A C 1
ATOM 1474 O O . VAL A 1 194 ? 5.406 -7.565 -17.817 1.00 96.31 194 VAL A O 1
ATOM 1477 N N . ARG A 1 195 ? 4.467 -9.085 -16.446 1.00 95.81 195 ARG A N 1
ATOM 1478 C CA . ARG A 1 195 ? 3.076 -8.822 -16.831 1.00 95.81 195 ARG A CA 1
ATOM 1479 C C . ARG A 1 195 ? 2.258 -8.408 -15.622 1.00 95.81 195 ARG A C 1
ATOM 1481 O O . ARG A 1 195 ? 2.132 -9.181 -14.675 1.00 95.81 195 ARG A O 1
ATOM 1488 N N . LEU A 1 196 ? 1.665 -7.224 -15.697 1.00 94.69 196 LEU A N 1
ATOM 1489 C CA . LEU A 1 196 ? 0.681 -6.744 -14.742 1.00 94.69 196 LEU A CA 1
ATOM 1490 C C . LEU A 1 196 ? -0.667 -7.417 -15.014 1.00 94.69 196 LEU A C 1
ATOM 1492 O O . LEU A 1 196 ? -1.271 -7.215 -16.067 1.00 94.69 196 LEU A O 1
ATOM 1496 N N . LYS A 1 197 ? -1.118 -8.240 -14.069 1.00 92.25 197 LYS A N 1
ATOM 1497 C CA . LYS A 1 197 ? -2.419 -8.920 -14.115 1.00 92.25 197 LYS A CA 1
ATOM 1498 C C . LYS A 1 197 ? -3.525 -8.081 -13.498 1.00 92.25 197 LYS A C 1
ATOM 1500 O O . LYS A 1 197 ? -4.668 -8.192 -13.926 1.00 92.25 197 LYS A O 1
ATOM 1505 N N . GLY A 1 198 ? -3.167 -7.226 -12.549 1.00 89.50 198 GLY A N 1
ATOM 1506 C CA . GLY A 1 198 ? -4.107 -6.399 -11.821 1.00 89.50 198 GLY A CA 1
ATOM 1507 C C . GLY A 1 198 ? -3.500 -5.846 -10.548 1.00 89.50 198 GLY A C 1
ATOM 1508 O O . GLY A 1 198 ? -2.281 -5.841 -10.362 1.00 89.50 198 GLY A O 1
ATOM 1509 N N . VAL A 1 199 ? -4.376 -5.394 -9.668 1.00 87.19 199 VAL A N 1
ATOM 1510 C CA . VAL A 1 199 ? -4.055 -5.058 -8.282 1.00 87.19 199 VAL A CA 1
ATOM 1511 C C . VAL A 1 199 ? -5.063 -5.726 -7.372 1.00 87.19 199 VAL A C 1
ATOM 1513 O O . VAL A 1 199 ? -6.228 -5.883 -7.744 1.00 87.19 199 VAL A O 1
ATOM 1516 N N . ASP A 1 200 ? -4.631 -6.077 -6.172 1.00 83.06 200 ASP A N 1
ATOM 1517 C CA . ASP A 1 200 ? -5.560 -6.530 -5.150 1.00 83.06 200 ASP A CA 1
ATOM 1518 C C . ASP A 1 200 ? -6.410 -5.351 -4.654 1.00 83.06 200 ASP A C 1
ATOM 1520 O O . ASP A 1 200 ? -5.922 -4.260 -4.347 1.00 83.06 200 ASP A O 1
ATOM 1524 N N . ILE A 1 201 ? -7.718 -5.560 -4.579 1.00 80.81 201 ILE A N 1
ATOM 1525 C CA . ILE A 1 201 ? -8.688 -4.613 -4.045 1.00 80.81 201 ILE A CA 1
ATOM 1526 C C . ILE A 1 201 ? -9.311 -5.275 -2.830 1.00 80.81 201 ILE A C 1
ATOM 1528 O O . ILE A 1 201 ? -10.055 -6.247 -2.941 1.00 80.81 201 ILE A O 1
ATOM 1532 N N . PHE A 1 202 ? -8.993 -4.746 -1.656 1.00 78.62 202 PHE A N 1
ATOM 1533 C CA . PHE A 1 202 ? -9.670 -5.137 -0.431 1.00 78.62 202 PHE A CA 1
ATOM 1534 C C . PHE A 1 202 ? -10.976 -4.362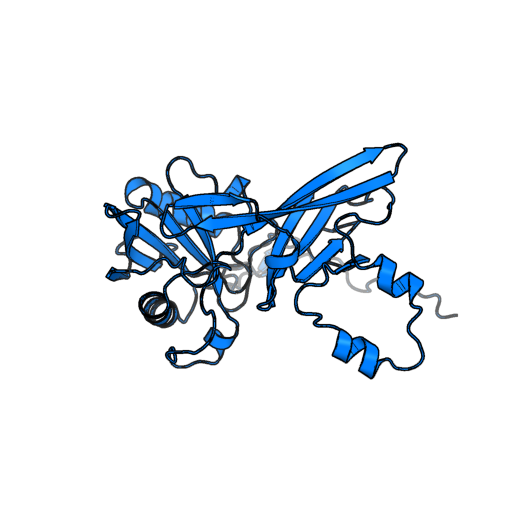 -0.309 1.00 78.62 202 PHE A C 1
ATOM 1536 O O . PHE A 1 202 ? -10.948 -3.129 -0.317 1.00 78.62 202 PHE A O 1
ATOM 1543 N N . ASP A 1 203 ? -12.092 -5.072 -0.183 1.00 81.62 203 ASP A N 1
ATOM 1544 C CA . ASP A 1 203 ? -13.392 -4.500 0.131 1.00 81.62 203 ASP A CA 1
ATOM 1545 C C . ASP A 1 203 ? -13.554 -4.380 1.650 1.00 81.62 203 ASP A C 1
ATOM 1547 O O . ASP A 1 203 ? -13.768 -5.379 2.339 1.00 81.62 203 ASP A O 1
ATOM 1551 N N . PRO A 1 204 ? -13.478 -3.168 2.215 1.00 72.75 204 PRO A N 1
ATOM 1552 C CA . PRO A 1 204 ? -13.651 -2.988 3.647 1.00 72.75 204 PRO A CA 1
ATOM 1553 C C . PRO A 1 204 ? -15.057 -3.271 4.179 1.00 72.75 204 PRO A C 1
ATOM 1555 O O . PRO A 1 204 ? -15.217 -3.330 5.396 1.00 72.75 204 PRO A O 1
ATOM 1558 N N . THR A 1 205 ? -16.068 -3.389 3.318 1.00 79.50 205 THR A N 1
ATOM 1559 C CA . THR A 1 205 ? -17.460 -3.614 3.735 1.00 79.50 205 THR A CA 1
ATOM 1560 C C . THR A 1 205 ? -17.789 -5.099 3.872 1.00 79.50 205 THR A C 1
ATOM 1562 O O . THR A 1 205 ? -18.597 -5.472 4.729 1.00 79.50 205 THR A O 1
ATOM 1565 N N . THR A 1 206 ? -17.136 -5.943 3.065 1.00 80.81 206 THR A N 1
ATOM 1566 C CA . THR A 1 206 ? -17.298 -7.405 3.079 1.00 80.81 206 THR A CA 1
ATOM 1567 C C . THR A 1 206 ? -16.102 -8.144 3.678 1.00 80.81 206 THR A C 1
ATOM 1569 O O . THR A 1 206 ? -16.238 -9.306 4.047 1.00 80.81 206 THR A O 1
ATOM 1572 N N . GLY A 1 207 ? -14.937 -7.498 3.779 1.00 73.38 207 GLY A N 1
ATOM 1573 C CA . GLY A 1 207 ? -13.691 -8.122 4.226 1.00 73.38 207 GLY A CA 1
ATOM 1574 C C . GLY A 1 207 ? -12.993 -8.973 3.156 1.00 73.38 207 GLY A C 1
ATOM 1575 O O . GLY A 1 207 ? -12.009 -9.648 3.459 1.00 73.38 207 GLY A O 1
ATOM 1576 N N . GLU A 1 208 ? -13.479 -8.965 1.913 1.00 79.69 208 GLU A N 1
ATOM 1577 C CA . GLU A 1 208 ? -12.937 -9.785 0.827 1.00 79.69 208 GLU A CA 1
ATOM 1578 C C . GLU A 1 208 ? -11.798 -9.078 0.081 1.00 79.69 208 GLU A C 1
ATOM 1580 O O . GLU A 1 208 ? -11.856 -7.882 -0.204 1.00 79.69 208 GLU A O 1
ATOM 1585 N N . VAL A 1 209 ? -10.764 -9.835 -0.295 1.00 78.06 209 VAL A N 1
ATOM 1586 C CA . VAL A 1 209 ? -9.758 -9.394 -1.270 1.00 78.06 209 VAL A CA 1
ATOM 1587 C C . VAL A 1 209 ? -10.147 -9.951 -2.630 1.00 78.06 209 VAL A C 1
ATOM 1589 O O . VAL A 1 209 ? -10.313 -11.161 -2.787 1.00 78.06 209 VAL A O 1
ATOM 1592 N N . ARG A 1 210 ? -10.264 -9.075 -3.624 1.00 82.00 210 ARG A N 1
ATOM 1593 C CA . ARG A 1 210 ? -10.534 -9.445 -5.015 1.00 82.00 210 ARG A CA 1
ATOM 1594 C C . ARG A 1 210 ? -9.489 -8.831 -5.931 1.00 82.00 210 ARG A C 1
ATOM 1596 O O . ARG A 1 210 ? -9.014 -7.731 -5.675 1.00 82.00 210 ARG A O 1
ATOM 1603 N N . SER A 1 211 ? -9.170 -9.510 -7.025 1.00 81.12 211 SER A N 1
ATOM 1604 C CA . SER A 1 211 ? -8.356 -8.899 -8.074 1.00 81.12 211 SER A CA 1
ATOM 1605 C C . SER A 1 211 ? -9.160 -7.803 -8.781 1.00 81.12 211 SER A C 1
ATOM 1607 O O . SER A 1 211 ? -10.387 -7.894 -8.906 1.00 81.12 211 SER A O 1
ATOM 1609 N N . SER A 1 212 ? -8.481 -6.756 -9.244 1.00 79.75 212 SER A N 1
ATOM 1610 C CA . SER A 1 212 ? -9.076 -5.730 -10.099 1.00 79.75 212 SER A CA 1
ATOM 1611 C C . SER A 1 212 ? -9.743 -6.366 -11.320 1.00 79.75 212 SER A C 1
ATOM 1613 O O . SER A 1 212 ? -9.152 -7.235 -11.955 1.00 79.75 212 SER A O 1
ATOM 1615 N N . GLY A 1 213 ? -10.946 -5.908 -11.678 1.00 78.06 213 GLY A N 1
ATOM 1616 C CA . GLY A 1 213 ? -11.668 -6.424 -12.845 1.00 78.06 213 GLY A CA 1
ATOM 1617 C C . GLY A 1 213 ? -10.949 -6.097 -14.157 1.00 78.06 213 GLY A C 1
ATOM 1618 O O . GLY A 1 213 ? -10.357 -6.969 -14.787 1.00 78.06 213 GLY A O 1
ATOM 1619 N N . ARG A 1 214 ? -10.993 -4.826 -14.570 1.00 83.75 214 ARG A N 1
ATOM 1620 C CA . ARG A 1 214 ? -10.179 -4.295 -15.671 1.00 83.75 214 ARG A CA 1
ATOM 1621 C C . ARG A 1 214 ? -9.043 -3.476 -15.079 1.00 83.75 214 ARG A C 1
ATOM 1623 O O . ARG A 1 214 ? -9.296 -2.526 -14.343 1.00 83.75 214 ARG A O 1
ATOM 1630 N N . VAL A 1 215 ? -7.803 -3.837 -15.395 1.00 85.12 215 VAL A N 1
ATOM 1631 C CA . VAL A 1 215 ? -6.612 -3.222 -14.788 1.00 85.12 215 VAL A CA 1
ATOM 1632 C C . VAL A 1 215 ? -6.576 -1.714 -15.048 1.00 85.12 215 VAL A C 1
ATOM 1634 O O . VAL A 1 215 ? -6.233 -0.943 -14.161 1.00 85.12 215 VAL A O 1
A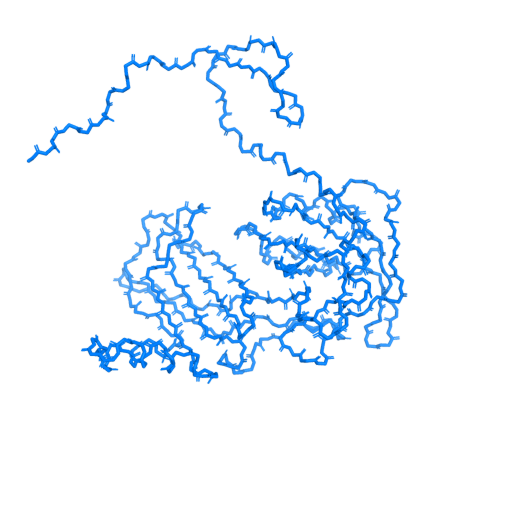TOM 1637 N N . GLU A 1 216 ? -6.994 -1.278 -16.233 1.00 85.81 216 GLU A N 1
ATOM 1638 C CA . GLU A 1 216 ? -7.060 0.125 -16.648 1.00 85.81 216 GLU A CA 1
ATOM 1639 C C . GLU A 1 216 ? -8.054 0.988 -15.848 1.00 85.81 216 GLU A C 1
ATOM 1641 O O . GLU A 1 216 ? -7.872 2.206 -15.760 1.00 85.81 216 GLU A O 1
ATOM 1646 N N . ASP A 1 217 ? -9.075 0.386 -15.227 1.00 83.62 217 ASP A N 1
ATOM 1647 C CA . ASP A 1 217 ? -10.052 1.115 -14.407 1.00 83.62 217 ASP A CA 1
ATOM 1648 C C . ASP A 1 217 ? -9.472 1.469 -13.027 1.00 83.62 217 ASP A C 1
ATOM 1650 O O . ASP A 1 217 ? -9.872 2.462 -12.416 1.00 83.62 217 ASP A O 1
ATOM 1654 N N . ASP A 1 218 ? -8.504 0.683 -12.547 1.00 84.06 218 ASP A N 1
ATOM 1655 C CA . ASP A 1 218 ? -7.930 0.797 -11.203 1.00 84.06 218 ASP A CA 1
ATOM 1656 C C . ASP A 1 218 ? -6.464 1.280 -11.208 1.00 84.06 218 ASP A C 1
ATOM 1658 O O . ASP A 1 218 ? -6.014 1.894 -10.239 1.00 84.06 218 ASP A O 1
ATOM 1662 N N . VAL A 1 219 ? -5.730 1.084 -12.308 1.00 87.69 219 VAL A N 1
ATOM 1663 C CA . VAL A 1 219 ? -4.321 1.470 -12.475 1.00 87.69 219 VAL A CA 1
ATOM 1664 C C . VAL A 1 219 ? -4.181 2.471 -13.622 1.00 87.69 219 VAL A C 1
ATOM 1666 O O . VAL A 1 219 ? -4.520 2.194 -14.771 1.00 87.69 219 VAL A O 1
ATOM 1669 N N . ALA A 1 220 ? -3.625 3.643 -13.320 1.00 87.62 220 ALA A N 1
ATOM 1670 C CA . ALA A 1 220 ? -3.328 4.675 -14.308 1.00 87.62 220 ALA A CA 1
ATOM 1671 C C . ALA A 1 220 ? -2.009 4.391 -15.041 1.00 87.62 220 ALA A C 1
ATOM 1673 O O . ALA A 1 220 ? -1.923 4.490 -16.271 1.00 87.62 220 ALA A O 1
ATOM 1674 N N . CYS A 1 221 ? -0.977 4.034 -14.277 1.00 91.38 221 CYS A N 1
ATOM 1675 C CA . CYS A 1 221 ? 0.350 3.727 -14.789 1.00 91.38 221 CYS A CA 1
ATOM 1676 C C . CYS A 1 221 ? 1.090 2.740 -13.888 1.00 91.38 221 CYS A C 1
ATOM 1678 O O . CYS A 1 221 ? 0.764 2.560 -12.711 1.00 91.38 221 CYS A O 1
ATOM 1680 N N . TRP A 1 222 ? 2.103 2.099 -14.460 1.00 94.81 222 TRP A N 1
ATOM 1681 C CA . TRP A 1 222 ? 2.967 1.180 -13.742 1.00 94.81 222 TRP A CA 1
ATOM 1682 C C . TRP A 1 222 ? 4.409 1.274 -14.233 1.00 94.81 222 TRP A C 1
ATOM 1684 O O . TRP A 1 222 ? 4.697 1.665 -15.365 1.00 94.81 222 TRP A O 1
ATOM 1694 N N . PHE A 1 223 ? 5.331 0.949 -13.339 1.00 95.81 223 PHE A N 1
ATOM 1695 C CA . PHE A 1 223 ? 6.758 1.148 -13.510 1.00 95.81 223 PHE A CA 1
ATOM 1696 C C . PHE A 1 223 ? 7.504 -0.107 -13.093 1.00 95.81 223 PHE A C 1
ATOM 1698 O O . PHE A 1 223 ? 7.129 -0.770 -12.123 1.00 95.81 223 PHE A O 1
ATOM 1705 N N . VAL A 1 224 ? 8.598 -0.390 -13.793 1.00 96.62 224 VAL A N 1
ATOM 1706 C CA . VAL A 1 224 ? 9.494 -1.496 -13.456 1.00 96.62 224 VAL A CA 1
ATOM 1707 C C . VAL A 1 224 ? 10.880 -0.944 -13.188 1.00 96.62 224 VAL A C 1
ATOM 1709 O O . VAL A 1 224 ? 11.484 -0.280 -14.035 1.00 96.62 224 VAL A O 1
ATOM 1712 N N . ASP A 1 225 ? 11.380 -1.263 -12.006 1.00 96.06 225 ASP A N 1
ATOM 1713 C CA . ASP A 1 225 ? 12.792 -1.245 -11.697 1.00 96.06 225 ASP A CA 1
ATOM 1714 C C . ASP A 1 225 ? 13.352 -2.643 -12.007 1.00 96.06 225 ASP A C 1
ATOM 1716 O O . ASP A 1 225 ? 13.071 -3.618 -11.308 1.00 96.06 225 ASP A O 1
ATOM 1720 N N . THR A 1 226 ? 14.127 -2.739 -13.087 1.00 96.31 226 THR A N 1
ATOM 1721 C CA . THR A 1 226 ? 14.678 -4.004 -13.590 1.00 96.31 226 THR A CA 1
ATOM 1722 C C . THR A 1 226 ? 15.949 -4.471 -12.873 1.00 96.31 226 THR A C 1
ATOM 1724 O O . THR A 1 226 ? 16.482 -5.502 -13.263 1.00 96.31 226 THR A O 1
ATOM 1727 N N . ASP A 1 227 ? 16.482 -3.716 -11.908 1.00 94.56 227 ASP A N 1
ATOM 1728 C CA . ASP A 1 227 ? 17.703 -4.050 -11.156 1.00 94.56 227 ASP A CA 1
ATOM 1729 C C . ASP A 1 227 ? 17.675 -3.313 -9.810 1.00 94.56 227 ASP A C 1
ATOM 1731 O O . ASP A 1 227 ? 18.433 -2.367 -9.566 1.00 94.56 227 ASP A O 1
ATOM 1735 N N . TYR A 1 228 ? 16.710 -3.698 -8.972 1.00 93.25 228 TYR A N 1
ATOM 1736 C CA . TYR A 1 228 ? 16.388 -2.988 -7.738 1.00 93.25 228 TYR A CA 1
ATOM 1737 C C . TYR A 1 228 ? 17.443 -3.276 -6.667 1.00 93.25 228 TYR A C 1
ATOM 1739 O O . TYR A 1 228 ? 17.734 -4.437 -6.362 1.00 93.25 228 TYR A O 1
ATOM 1747 N N . ASP A 1 229 ? 18.019 -2.229 -6.082 1.00 88.06 229 ASP A N 1
ATOM 1748 C CA . ASP A 1 229 ? 19.115 -2.332 -5.110 1.00 88.06 229 ASP A CA 1
ATOM 1749 C C . ASP A 1 229 ? 18.643 -2.658 -3.681 1.00 88.06 229 ASP A C 1
ATOM 1751 O O . ASP A 1 229 ? 19.434 -3.125 -2.858 1.00 88.06 229 ASP A O 1
ATOM 1755 N N . GLY A 1 230 ? 17.341 -2.531 -3.413 1.00 83.62 230 GLY A N 1
ATOM 1756 C CA . GLY A 1 230 ? 16.747 -2.717 -2.089 1.00 83.62 230 GLY A CA 1
ATOM 1757 C C . GLY A 1 230 ? 16.454 -1.414 -1.347 1.00 83.62 230 GLY A C 1
ATOM 1758 O O . GLY A 1 230 ? 15.743 -1.471 -0.348 1.00 83.62 230 GLY A O 1
ATOM 1759 N N . ASP A 1 231 ? 16.929 -0.278 -1.862 1.00 79.38 231 ASP A N 1
ATOM 1760 C CA . ASP A 1 231 ? 16.857 1.023 -1.201 1.00 79.38 231 ASP A CA 1
ATOM 1761 C C . ASP A 1 231 ? 16.036 2.018 -2.030 1.00 79.38 231 ASP A C 1
ATOM 1763 O O . ASP A 1 231 ? 15.041 2.567 -1.552 1.00 79.38 231 ASP A O 1
ATOM 1767 N N . SER A 1 232 ? 16.410 2.233 -3.295 1.00 80.94 232 SER A N 1
ATOM 1768 C CA . SER A 1 232 ? 15.850 3.290 -4.144 1.00 80.94 232 SER A CA 1
ATOM 1769 C C . SER A 1 232 ? 15.185 2.722 -5.389 1.00 80.94 232 SER A C 1
ATOM 1771 O O . SER A 1 232 ? 15.765 1.934 -6.126 1.00 80.94 232 SER A O 1
ATOM 1773 N N . PHE A 1 233 ? 13.939 3.127 -5.631 1.00 86.69 233 PHE A N 1
ATOM 1774 C CA . PHE A 1 233 ? 13.210 2.709 -6.824 1.00 86.69 233 PHE A CA 1
ATOM 1775 C C . PHE A 1 233 ? 13.588 3.598 -8.009 1.00 86.69 233 PHE A C 1
ATOM 1777 O O . PHE A 1 233 ? 13.256 4.787 -8.022 1.00 86.69 233 PHE A O 1
ATOM 1784 N N . PHE A 1 234 ? 14.222 3.017 -9.025 1.00 89.69 234 PHE A N 1
ATOM 1785 C CA . PHE A 1 234 ? 14.541 3.706 -10.270 1.00 89.69 234 PHE A CA 1
ATOM 1786 C C . PHE A 1 234 ? 13.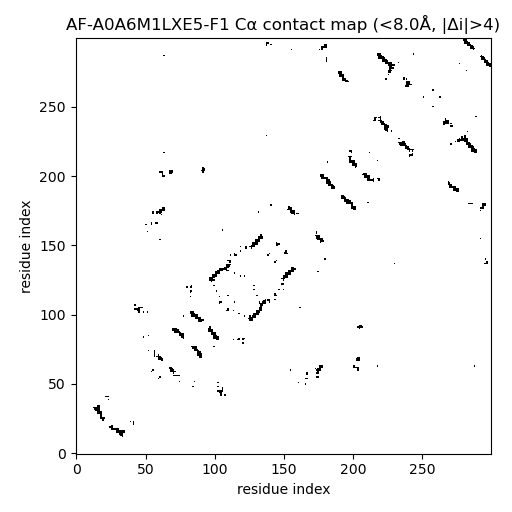577 3.273 -11.370 1.00 89.69 234 PHE A C 1
ATOM 1788 O O . PHE A 1 234 ? 13.510 2.103 -11.747 1.00 89.69 234 PHE A O 1
ATOM 1795 N N . VAL A 1 235 ? 12.850 4.242 -11.931 1.00 93.44 235 VAL A N 1
ATOM 1796 C CA . VAL A 1 235 ? 11.977 4.004 -13.085 1.00 93.44 235 VAL A CA 1
ATOM 1797 C C . VAL A 1 235 ? 12.852 3.692 -14.300 1.00 93.44 235 VAL A C 1
ATOM 1799 O O . VAL A 1 235 ? 13.377 4.599 -14.942 1.00 93.44 235 VAL A O 1
ATOM 1802 N N . ARG A 1 236 ? 13.024 2.403 -14.607 1.00 95.06 236 ARG A N 1
ATOM 1803 C CA . ARG A 1 236 ? 13.752 1.939 -15.799 1.00 95.06 236 ARG A CA 1
ATOM 1804 C C . ARG A 1 236 ? 12.796 1.668 -16.953 1.00 95.06 236 ARG A C 1
ATOM 1806 O O . ARG A 1 236 ? 13.099 2.024 -18.087 1.00 95.06 236 ARG A O 1
ATOM 1813 N N . HIS A 1 237 ? 11.619 1.116 -16.660 1.00 94.31 237 HIS A N 1
ATOM 1814 C CA . HIS A 1 237 ? 10.492 1.055 -17.588 1.00 94.31 237 HIS A CA 1
ATOM 1815 C C . HIS A 1 237 ? 9.271 1.784 -17.021 1.00 94.31 237 HIS A C 1
ATOM 1817 O O . HIS A 1 237 ? 9.013 1.725 -15.818 1.00 94.31 237 HIS A O 1
ATOM 1823 N N . ALA A 1 238 ? 8.501 2.414 -17.906 1.00 92.88 238 ALA A N 1
ATOM 1824 C CA . ALA A 1 238 ? 7.242 3.079 -17.598 1.00 92.88 238 ALA A CA 1
ATOM 1825 C C . ALA A 1 238 ? 6.174 2.674 -18.615 1.00 92.88 238 ALA A C 1
ATOM 1827 O O . ALA A 1 238 ? 6.457 2.615 -19.814 1.00 92.88 238 ALA A O 1
ATOM 1828 N N . TYR A 1 239 ? 4.968 2.413 -18.124 1.00 92.81 239 TYR A N 1
ATOM 1829 C CA . TYR A 1 239 ? 3.829 1.966 -18.911 1.00 92.81 239 TYR A CA 1
ATOM 1830 C C . TYR A 1 239 ? 2.541 2.617 -18.417 1.00 92.81 239 TYR A C 1
ATOM 1832 O O . TYR A 1 239 ? 2.387 2.939 -17.236 1.00 92.81 239 TYR A O 1
ATOM 1840 N N . PHE A 1 240 ? 1.595 2.774 -19.332 1.00 87.81 240 PHE A N 1
ATOM 1841 C CA . PHE A 1 240 ? 0.305 3.412 -19.108 1.00 87.81 240 PHE A CA 1
ATOM 1842 C C . PHE A 1 240 ? -0.806 2.466 -19.538 1.00 87.81 240 PHE A C 1
ATOM 1844 O O . PHE A 1 240 ? -0.590 1.602 -20.379 1.00 87.81 240 PHE A O 1
ATOM 1851 N N . LEU A 1 241 ? -1.996 2.620 -18.963 1.00 85.88 241 LEU A N 1
ATOM 1852 C CA . LEU A 1 241 ? -3.144 1.773 -19.312 1.00 85.88 241 LEU A CA 1
ATOM 1853 C C . LEU A 1 241 ? -4.322 2.565 -19.886 1.00 85.88 241 LEU A C 1
ATOM 1855 O O . LEU A 1 241 ? -5.386 2.009 -20.118 1.00 85.88 241 LEU A O 1
ATOM 1859 N N . GLY A 1 242 ? -4.119 3.856 -20.166 1.00 64.25 242 GLY A N 1
ATOM 1860 C CA . GLY A 1 242 ? -5.026 4.628 -21.017 1.00 64.25 242 GLY A CA 1
ATOM 1861 C C . GLY A 1 242 ? -6.439 4.823 -20.470 1.00 64.25 242 GLY A C 1
ATOM 1862 O O . GLY A 1 242 ? -7.363 4.916 -21.264 1.00 64.25 242 GLY A O 1
ATOM 1863 N N . GLY A 1 243 ? -6.613 4.898 -19.144 1.00 67.12 243 GLY A N 1
ATOM 1864 C CA . GLY A 1 243 ? -7.899 5.225 -18.512 1.00 67.12 243 GLY A CA 1
ATOM 1865 C C . GLY A 1 243 ? -8.398 6.642 -18.851 1.00 67.12 243 GLY A C 1
ATOM 1866 O O . GLY A 1 243 ? -8.804 6.926 -19.970 1.00 67.12 243 GLY A O 1
ATOM 1867 N N . LYS A 1 244 ? -8.387 7.584 -17.896 1.00 57.88 244 LYS A N 1
ATOM 1868 C CA . LYS A 1 244 ? -8.876 8.975 -18.098 1.00 57.88 244 LYS A CA 1
ATOM 1869 C C . LYS A 1 244 ? -7.966 9.869 -18.966 1.00 57.88 244 LYS A C 1
ATOM 1871 O O . LYS A 1 244 ? -7.835 11.058 -18.686 1.00 57.88 244 LYS A O 1
ATOM 1876 N N . ASP A 1 245 ? -7.288 9.278 -19.943 1.00 59.78 245 ASP A N 1
ATOM 1877 C CA . ASP A 1 245 ? -6.300 9.889 -20.839 1.00 59.78 245 ASP A CA 1
ATOM 1878 C C . ASP A 1 245 ? -5.450 11.016 -20.199 1.00 59.78 245 ASP A C 1
ATOM 1880 O O . ASP A 1 245 ? -5.418 12.161 -20.666 1.00 59.78 245 ASP A O 1
ATOM 1884 N N . PRO A 1 246 ? -4.778 10.740 -19.061 1.00 55.06 246 PRO A N 1
ATOM 1885 C CA . PRO A 1 246 ? -4.160 11.776 -18.228 1.00 55.06 246 PRO A CA 1
ATOM 1886 C C . PRO A 1 246 ? -3.035 12.550 -18.932 1.00 55.06 246 PRO A C 1
ATOM 1888 O O . PRO A 1 246 ? -2.624 13.615 -18.465 1.00 55.06 246 PRO A O 1
ATOM 1891 N N . PHE A 1 247 ? -2.550 12.037 -20.063 1.00 61.75 247 PHE A N 1
ATOM 1892 C CA . PHE A 1 247 ? -1.385 12.545 -20.769 1.00 61.75 247 PHE A CA 1
ATOM 1893 C C . PHE A 1 247 ? -1.698 13.207 -22.108 1.00 61.75 247 PHE A C 1
ATOM 1895 O O . PHE A 1 247 ? -0.764 13.686 -22.739 1.00 61.75 247 PHE A O 1
ATOM 1902 N N . GLU A 1 248 ? -2.966 13.387 -22.493 1.00 65.19 248 GLU A N 1
ATOM 1903 C CA . GLU A 1 248 ? -3.317 14.292 -23.605 1.00 65.19 248 GLU A CA 1
ATOM 1904 C C . GLU A 1 248 ? -2.750 15.702 -23.371 1.00 65.19 248 GLU A C 1
ATOM 1906 O O . GLU A 1 248 ? -2.200 16.340 -24.271 1.00 65.19 248 GLU A O 1
ATOM 1911 N N . LYS A 1 249 ? -2.750 16.158 -22.111 1.00 63.75 249 LYS A N 1
ATOM 1912 C CA . LYS A 1 249 ? -2.087 17.408 -21.707 1.00 63.75 249 LYS A CA 1
ATOM 1913 C C . LYS A 1 249 ? -0.567 17.355 -21.873 1.00 63.75 249 LYS A C 1
ATOM 1915 O O . LYS A 1 249 ? 0.024 18.364 -22.244 1.00 63.75 249 LYS A O 1
ATOM 1920 N N . LEU A 1 250 ? 0.059 16.206 -21.612 1.00 63.72 250 LEU A N 1
ATOM 1921 C CA . LEU A 1 250 ? 1.506 16.020 -21.753 1.00 63.72 250 LEU A CA 1
ATOM 1922 C C . LEU A 1 250 ? 1.912 15.934 -23.231 1.00 63.72 250 LEU A C 1
ATOM 1924 O O . LEU A 1 250 ? 2.829 16.635 -23.639 1.00 63.72 250 LEU A O 1
ATOM 1928 N N . LYS A 1 251 ? 1.175 15.178 -24.051 1.00 66.31 251 LYS A N 1
ATOM 1929 C CA . LYS A 1 251 ? 1.322 15.127 -25.513 1.00 66.31 251 LYS A CA 1
ATOM 1930 C C . LYS A 1 251 ? 1.157 16.520 -26.128 1.00 66.31 251 LYS A C 1
ATOM 1932 O O . LYS A 1 251 ? 2.001 16.969 -26.901 1.00 66.31 251 LYS A O 1
ATOM 1937 N N . THR A 1 252 ? 0.132 17.258 -25.697 1.00 68.50 252 THR A N 1
ATOM 1938 C CA . THR A 1 252 ? -0.107 18.653 -26.104 1.00 68.50 252 THR A CA 1
ATOM 1939 C C . THR A 1 252 ? 0.982 19.612 -25.611 1.00 68.50 252 THR A C 1
ATOM 1941 O O . THR A 1 252 ? 1.240 20.619 -26.265 1.00 68.50 252 THR A O 1
ATOM 1944 N N . ALA A 1 253 ? 1.626 19.355 -24.473 1.00 66.31 253 ALA A N 1
ATOM 1945 C CA . ALA A 1 253 ? 2.755 20.163 -24.010 1.00 66.31 253 ALA A CA 1
ATOM 1946 C C . ALA A 1 253 ? 4.039 19.861 -24.801 1.00 66.31 253 ALA A C 1
ATOM 1948 O O . ALA A 1 253 ? 4.816 20.773 -25.067 1.00 66.31 253 ALA A O 1
ATOM 1949 N N . LEU A 1 254 ? 4.234 18.600 -25.201 1.00 67.94 254 LEU A N 1
ATOM 1950 C CA . LEU A 1 254 ? 5.441 18.124 -25.876 1.00 67.94 254 LEU A CA 1
ATOM 1951 C C . LEU A 1 254 ? 5.441 18.343 -27.395 1.00 67.94 254 LEU A C 1
ATOM 1953 O O . LEU A 1 254 ? 6.523 18.291 -27.960 1.00 67.94 254 LEU A O 1
ATOM 1957 N N . LYS A 1 255 ? 4.267 18.592 -28.010 1.00 57.91 255 LYS A N 1
ATOM 1958 C CA . LYS A 1 255 ? 3.904 19.211 -29.320 1.00 57.91 255 LYS A CA 1
ATOM 1959 C C . LYS A 1 255 ? 4.780 19.060 -30.590 1.00 57.91 255 LYS A C 1
ATOM 1961 O O . LYS A 1 255 ? 4.251 19.337 -31.661 1.00 57.91 255 LYS A O 1
ATOM 1966 N N . ALA A 1 256 ? 6.043 18.643 -30.533 1.00 55.31 256 ALA A N 1
ATOM 1967 C CA . ALA A 1 256 ? 6.966 18.504 -31.662 1.00 55.31 256 ALA A CA 1
ATOM 1968 C C . ALA A 1 256 ? 7.951 17.310 -31.565 1.00 55.31 256 ALA A C 1
ATOM 1970 O O . ALA A 1 256 ? 8.607 17.020 -32.558 1.00 55.31 256 ALA A O 1
ATOM 1971 N N . GLU A 1 257 ? 8.058 16.599 -30.431 1.00 61.19 257 GLU A N 1
ATOM 1972 C CA . GLU A 1 257 ? 9.078 15.537 -30.233 1.00 61.19 257 GLU A CA 1
ATOM 1973 C C . GLU A 1 257 ? 8.510 14.146 -29.889 1.00 61.19 257 GLU A C 1
ATOM 1975 O O . GLU A 1 257 ? 9.246 13.251 -29.475 1.00 61.19 257 GLU A O 1
ATOM 1980 N N . VAL A 1 258 ? 7.199 13.935 -30.027 1.00 67.38 258 VAL A N 1
ATOM 1981 C CA . VAL A 1 258 ? 6.580 12.652 -29.662 1.00 67.38 258 VAL A CA 1
ATOM 1982 C C . VAL A 1 258 ? 6.530 11.728 -30.876 1.00 67.38 258 VAL A C 1
ATOM 1984 O O . VAL A 1 258 ? 5.731 11.936 -31.783 1.00 67.38 258 VAL A O 1
ATOM 1987 N N . ASP A 1 259 ? 7.369 10.695 -30.866 1.00 76.38 259 ASP A N 1
ATOM 1988 C CA . ASP A 1 259 ? 7.238 9.533 -31.747 1.00 76.38 259 ASP A CA 1
ATOM 1989 C C . ASP A 1 259 ? 5.963 8.761 -31.359 1.00 76.38 259 ASP A C 1
ATOM 1991 O O . ASP A 1 259 ? 5.836 8.265 -30.233 1.00 76.38 259 ASP A O 1
ATOM 1995 N N . GLU A 1 260 ? 4.990 8.717 -32.272 1.00 74.50 260 GLU A N 1
ATOM 1996 C CA . GLU A 1 260 ? 3.674 8.120 -32.028 1.00 74.50 260 GLU A CA 1
ATOM 1997 C C . GLU A 1 260 ? 3.748 6.608 -31.795 1.00 74.50 260 GLU A C 1
ATOM 1999 O O . GLU A 1 260 ? 3.031 6.093 -30.934 1.00 74.50 260 GLU A O 1
ATOM 2004 N N . ASP A 1 261 ? 4.656 5.912 -32.481 1.00 77.12 261 ASP A N 1
ATOM 2005 C CA . ASP A 1 261 ? 4.860 4.473 -32.318 1.00 77.12 261 ASP A CA 1
ATOM 2006 C C . ASP A 1 261 ? 5.522 4.185 -30.966 1.00 77.12 261 ASP A C 1
ATOM 2008 O O . ASP A 1 261 ? 5.110 3.284 -30.220 1.00 77.12 261 ASP A O 1
ATOM 2012 N N . ALA A 1 262 ? 6.515 5.000 -30.592 1.00 76.06 262 ALA A N 1
ATOM 2013 C CA . ALA A 1 262 ? 7.133 4.923 -29.275 1.00 76.06 262 ALA A CA 1
ATOM 2014 C C . ALA A 1 262 ? 6.106 5.187 -28.165 1.00 76.06 262 ALA A C 1
ATOM 2016 O O . ALA A 1 262 ? 6.094 4.449 -27.174 1.00 76.06 262 ALA A O 1
ATOM 2017 N N . TRP A 1 263 ? 5.223 6.175 -28.346 1.00 76.50 263 TRP A N 1
ATOM 2018 C CA . TRP A 1 263 ? 4.157 6.524 -27.406 1.00 76.50 263 TRP A CA 1
ATOM 2019 C C . TRP A 1 263 ? 3.119 5.406 -27.269 1.00 76.50 263 TRP A C 1
ATOM 2021 O O . TRP A 1 263 ? 2.827 4.973 -26.153 1.00 76.50 263 TRP A O 1
ATOM 2031 N N . ALA A 1 264 ? 2.623 4.873 -28.389 1.00 80.12 264 ALA A N 1
ATOM 2032 C CA . ALA A 1 264 ? 1.675 3.760 -28.413 1.00 80.12 264 ALA A CA 1
ATOM 2033 C C . ALA A 1 264 ? 2.243 2.514 -27.716 1.00 80.12 264 ALA A C 1
ATOM 2035 O O . ALA A 1 264 ? 1.535 1.828 -26.980 1.00 80.12 264 ALA A O 1
ATOM 2036 N N . SER A 1 265 ? 3.552 2.266 -27.854 1.00 82.75 265 SER A N 1
ATOM 2037 C CA . SER A 1 265 ? 4.218 1.128 -27.210 1.00 82.75 265 SER A CA 1
ATOM 2038 C C . SER A 1 265 ? 4.240 1.182 -25.673 1.00 82.75 265 SER A C 1
ATOM 2040 O O . SER A 1 265 ? 4.566 0.173 -25.040 1.00 82.75 265 SER A O 1
ATOM 2042 N N . LEU A 1 266 ? 3.912 2.330 -25.066 1.00 84.56 266 LEU A N 1
ATOM 2043 C CA . LEU A 1 266 ? 3.808 2.485 -23.613 1.00 84.56 266 LEU A CA 1
ATOM 2044 C C . LEU A 1 266 ? 2.453 2.006 -23.069 1.00 84.56 266 LEU A C 1
ATOM 2046 O O . LEU A 1 266 ? 2.361 1.728 -21.873 1.00 84.56 266 LEU A O 1
ATOM 2050 N N . TYR A 1 267 ? 1.424 1.880 -23.916 1.00 87.50 267 TYR A N 1
ATOM 2051 C CA . TYR A 1 267 ? 0.069 1.499 -23.509 1.00 87.50 267 TYR A CA 1
ATOM 2052 C C . TYR A 1 267 ? -0.103 -0.018 -23.453 1.00 87.50 267 TYR A C 1
ATOM 2054 O O . TYR A 1 267 ? -0.665 -0.632 -24.359 1.00 87.50 267 TYR A O 1
ATOM 2062 N N . ARG A 1 268 ? 0.438 -0.650 -22.409 1.00 90.62 268 ARG A N 1
ATOM 2063 C CA . ARG A 1 268 ? 0.423 -2.112 -22.272 1.00 90.62 268 ARG A CA 1
ATOM 2064 C C . ARG A 1 268 ? 0.609 -2.581 -20.835 1.00 90.62 268 ARG A C 1
ATOM 2066 O O . ARG A 1 268 ? 1.203 -1.900 -20.002 1.00 90.62 268 ARG A O 1
ATOM 2073 N N . THR A 1 269 ? 0.150 -3.799 -20.578 1.00 93.69 269 THR A N 1
ATOM 2074 C CA . THR A 1 269 ? 0.305 -4.517 -19.303 1.00 93.69 269 THR A CA 1
ATOM 2075 C C . THR A 1 269 ? 1.527 -5.437 -19.275 1.00 93.69 269 THR A C 1
ATOM 2077 O O . THR A 1 269 ? 1.802 -6.056 -18.254 1.00 93.69 269 THR A O 1
ATOM 2080 N N . GLU A 1 270 ? 2.290 -5.519 -20.365 1.00 95.38 270 GLU A N 1
ATOM 2081 C CA . GLU A 1 270 ? 3.500 -6.337 -20.474 1.00 95.38 270 GLU A CA 1
ATOM 2082 C C . GLU A 1 270 ? 4.748 -5.463 -20.649 1.00 95.38 270 GLU A C 1
ATOM 2084 O O . GLU A 1 270 ? 4.745 -4.475 -21.387 1.00 95.38 270 GLU A O 1
ATOM 2089 N N . SER A 1 271 ? 5.842 -5.809 -19.973 1.00 95.56 271 SER A N 1
ATOM 2090 C CA . SER A 1 271 ? 7.101 -5.089 -20.115 1.00 95.56 271 SER A CA 1
ATOM 2091 C C . SER A 1 271 ? 7.827 -5.447 -21.413 1.00 95.56 271 SER A C 1
ATOM 2093 O O . SER A 1 271 ? 7.683 -6.531 -21.963 1.00 95.56 271 SER A O 1
ATOM 2095 N N . ARG A 1 272 ? 8.720 -4.560 -21.866 1.00 93.88 272 ARG A N 1
ATOM 2096 C CA . ARG A 1 272 ? 9.790 -4.957 -22.797 1.00 93.88 272 ARG A CA 1
ATOM 2097 C C . ARG A 1 272 ? 10.634 -6.028 -22.107 1.00 93.88 272 ARG A C 1
ATOM 2099 O O . ARG A 1 272 ? 10.735 -6.030 -20.877 1.00 93.88 272 ARG A O 1
ATOM 2106 N N . HIS A 1 273 ? 11.266 -6.885 -22.898 1.00 94.94 273 HIS A N 1
ATOM 2107 C CA . HIS A 1 273 ? 12.253 -7.828 -22.389 1.00 94.94 273 HIS A CA 1
ATOM 2108 C C . HIS A 1 273 ? 13.427 -7.060 -21.770 1.00 94.94 273 HIS A C 1
ATOM 2110 O O . HIS A 1 273 ? 13.857 -6.036 -22.308 1.00 94.94 273 HIS A O 1
ATOM 2116 N N . PHE A 1 274 ? 13.956 -7.558 -20.657 1.00 95.19 274 PHE A N 1
ATOM 2117 C CA . PHE A 1 274 ? 15.157 -7.017 -20.021 1.00 95.19 274 PHE A CA 1
ATOM 2118 C C . PHE A 1 274 ? 16.063 -8.142 -19.524 1.00 95.19 274 PHE A C 1
ATOM 2120 O O . PHE A 1 274 ? 15.611 -9.260 -19.293 1.00 95.19 274 PHE A O 1
ATOM 2127 N N . ALA A 1 275 ? 17.357 -7.861 -19.391 1.00 94.19 275 ALA A N 1
ATOM 2128 C CA . ALA A 1 275 ? 18.313 -8.832 -18.869 1.00 94.19 275 ALA A CA 1
ATOM 2129 C C . ALA A 1 275 ? 18.039 -9.137 -17.390 1.00 94.19 275 ALA A C 1
ATOM 2131 O O . ALA A 1 275 ? 17.515 -8.291 -16.665 1.00 94.19 275 ALA A O 1
ATOM 2132 N N . LYS A 1 276 ? 18.449 -10.318 -16.919 1.00 93.06 276 LYS A N 1
ATOM 2133 C CA . LYS A 1 276 ? 18.364 -10.649 -15.490 1.00 93.06 276 LYS A CA 1
ATOM 2134 C C . LYS A 1 276 ? 19.069 -9.588 -14.616 1.00 93.06 276 LYS A C 1
ATOM 2136 O O . LYS A 1 276 ? 20.180 -9.173 -14.963 1.00 93.06 276 LYS A O 1
ATOM 2141 N N . PRO A 1 277 ? 18.455 -9.163 -13.493 1.00 92.88 277 PRO A N 1
ATOM 2142 C CA . PRO A 1 277 ? 19.026 -8.163 -12.594 1.00 92.88 277 PRO A CA 1
ATOM 2143 C C . PRO A 1 277 ? 20.342 -8.657 -11.995 1.00 92.88 277 PRO A C 1
ATOM 2145 O O . PRO A 1 277 ? 20.447 -9.804 -11.557 1.00 92.88 277 PRO A O 1
ATOM 2148 N N . LYS A 1 278 ? 21.333 -7.771 -11.895 1.00 91.75 278 LYS A N 1
ATOM 2149 C CA . LYS A 1 278 ? 22.594 -8.062 -11.197 1.00 91.75 278 LYS A CA 1
ATOM 2150 C C . LYS A 1 278 ? 22.381 -8.128 -9.689 1.00 91.75 278 LYS A C 1
ATOM 2152 O O . LYS A 1 278 ? 23.062 -8.886 -9.006 1.00 91.75 278 LYS A O 1
ATOM 2157 N N . SER A 1 279 ? 21.427 -7.353 -9.181 1.00 91.62 279 SER A N 1
ATOM 2158 C CA . SER A 1 279 ? 21.030 -7.347 -7.776 1.00 91.62 279 SER A CA 1
ATOM 2159 C C . SER A 1 279 ? 20.233 -8.591 -7.357 1.00 91.62 279 SER A C 1
ATOM 2161 O O . SER A 1 279 ? 19.944 -8.748 -6.168 1.00 91.62 279 SER A O 1
ATOM 2163 N N . GLY A 1 280 ? 19.825 -9.436 -8.317 1.00 92.31 280 GLY A N 1
ATOM 2164 C CA . GLY A 1 280 ? 18.909 -10.559 -8.096 1.00 92.31 280 GLY A CA 1
ATOM 2165 C C . GLY A 1 280 ? 17.482 -10.126 -7.741 1.00 92.31 280 GLY A C 1
ATOM 2166 O O . GLY A 1 280 ? 16.711 -10.923 -7.209 1.00 92.31 280 GLY A O 1
ATOM 2167 N N . ARG A 1 281 ? 17.123 -8.852 -7.953 1.00 93.19 281 ARG A N 1
ATOM 2168 C CA . ARG A 1 281 ? 15.815 -8.303 -7.578 1.00 93.19 281 ARG A CA 1
ATOM 2169 C C . ARG A 1 281 ? 15.264 -7.352 -8.628 1.00 93.19 281 ARG A C 1
ATOM 2171 O O . ARG A 1 281 ? 15.999 -6.586 -9.244 1.00 93.19 281 ARG A O 1
ATOM 2178 N N . ILE A 1 282 ? 13.944 -7.349 -8.744 1.00 94.81 282 ILE A N 1
ATOM 2179 C CA . ILE A 1 282 ? 13.186 -6.311 -9.445 1.00 94.81 282 ILE A CA 1
ATOM 2180 C C . ILE A 1 282 ? 12.146 -5.719 -8.503 1.00 94.81 282 ILE A C 1
ATOM 2182 O O . ILE A 1 282 ? 11.729 -6.367 -7.540 1.00 94.81 282 ILE A O 1
ATOM 2186 N N . ALA A 1 283 ? 11.686 -4.514 -8.808 1.00 93.50 283 ALA A N 1
ATOM 2187 C CA . ALA A 1 283 ? 10.528 -3.931 -8.151 1.00 93.50 283 ALA A CA 1
ATOM 2188 C C . ALA A 1 283 ? 9.516 -3.467 -9.195 1.00 93.50 283 ALA A C 1
ATOM 2190 O O . ALA A 1 283 ? 9.877 -2.896 -10.224 1.00 93.50 283 ALA A O 1
ATOM 2191 N N . VAL A 1 284 ? 8.238 -3.700 -8.916 1.00 94.62 284 VAL A N 1
ATOM 2192 C CA . VAL A 1 284 ? 7.132 -3.227 -9.746 1.00 94.62 284 VAL A CA 1
ATOM 2193 C C . VAL A 1 284 ? 6.279 -2.294 -8.912 1.00 94.62 284 VAL A C 1
ATOM 2195 O O . VAL A 1 284 ? 5.847 -2.658 -7.819 1.00 94.62 284 VAL A O 1
ATOM 2198 N N . LYS A 1 285 ? 6.055 -1.086 -9.424 1.00 92.81 285 LYS A N 1
ATOM 2199 C CA . LYS A 1 285 ? 5.240 -0.056 -8.783 1.00 92.81 285 LYS A CA 1
ATOM 2200 C C . LYS A 1 285 ? 4.041 0.266 -9.663 1.00 92.81 285 LYS A C 1
ATOM 2202 O O . LYS A 1 285 ? 4.200 0.465 -10.860 1.00 92.81 285 LYS A O 1
ATOM 2207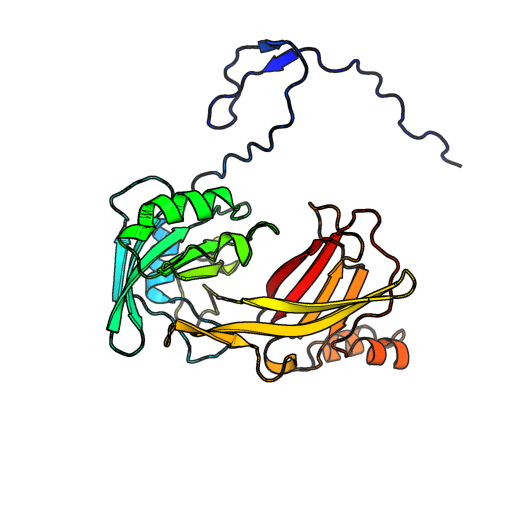 N N . VAL A 1 286 ? 2.866 0.360 -9.066 1.00 91.56 286 VAL A N 1
ATOM 2208 C CA . VAL A 1 286 ? 1.613 0.773 -9.707 1.00 91.56 286 VAL A CA 1
ATOM 2209 C C . VAL A 1 286 ? 1.115 2.062 -9.070 1.00 91.56 286 VAL A C 1
ATOM 2211 O O . VAL A 1 286 ? 1.326 2.291 -7.876 1.00 91.56 286 VAL A O 1
ATOM 2214 N N . MET A 1 287 ? 0.449 2.896 -9.864 1.00 88.06 287 MET A N 1
ATOM 2215 C CA . MET A 1 287 ? -0.261 4.076 -9.383 1.00 88.06 287 MET A CA 1
ATOM 2216 C C . MET A 1 287 ? -1.699 4.070 -9.892 1.00 88.06 287 MET A C 1
ATOM 2218 O O . MET A 1 287 ? -1.942 3.807 -11.073 1.00 88.06 287 MET A O 1
ATOM 2222 N N . ASN A 1 288 ? -2.651 4.373 -9.013 1.00 84.19 288 ASN A N 1
ATOM 2223 C CA . ASN A 1 288 ? -4.059 4.504 -9.382 1.00 84.19 288 ASN A CA 1
ATOM 2224 C C . ASN A 1 288 ? -4.368 5.902 -9.962 1.00 84.19 288 ASN A C 1
ATOM 2226 O O . ASN A 1 288 ? -3.523 6.799 -9.998 1.00 84.19 288 ASN A O 1
ATOM 2230 N N . HIS A 1 289 ? -5.616 6.113 -10.384 1.00 79.69 289 HIS A N 1
ATOM 2231 C CA . HIS A 1 289 ? -6.088 7.392 -10.949 1.00 79.69 289 HIS A CA 1
ATOM 2232 C C . HIS A 1 289 ? -6.191 8.548 -9.942 1.00 79.69 289 HIS A C 1
ATOM 2234 O O . HIS A 1 289 ? -6.458 9.682 -10.340 1.00 79.69 289 HIS A O 1
ATOM 2240 N N . TYR A 1 290 ? -5.998 8.273 -8.653 1.00 75.38 290 TYR A N 1
ATOM 2241 C CA . TYR A 1 290 ? -6.024 9.251 -7.565 1.00 75.38 290 TYR A CA 1
ATOM 2242 C C . TYR A 1 290 ? -4.616 9.626 -7.074 1.00 75.38 290 TYR A C 1
ATOM 2244 O O . TYR A 1 290 ? -4.482 10.509 -6.230 1.00 75.38 290 TYR A O 1
ATOM 2252 N N . GLY A 1 291 ? -3.569 9.004 -7.631 1.00 76.69 291 GLY A N 1
ATOM 2253 C CA . GLY A 1 291 ? -2.176 9.220 -7.237 1.00 76.69 291 GLY A CA 1
ATOM 2254 C C . GLY A 1 291 ? -1.711 8.350 -6.066 1.00 76.69 291 GLY A C 1
ATOM 2255 O O . GLY A 1 291 ? -0.594 8.546 -5.584 1.00 76.69 291 GLY A O 1
ATOM 2256 N N . ASP A 1 292 ? -2.524 7.390 -5.614 1.00 78.94 292 ASP A N 1
ATOM 2257 C CA . ASP A 1 292 ? -2.076 6.386 -4.651 1.00 78.94 292 ASP A CA 1
ATOM 2258 C C . ASP A 1 292 ? -1.182 5.359 -5.334 1.00 78.94 292 ASP A C 1
ATOM 2260 O O . ASP A 1 292 ? -1.343 5.022 -6.506 1.00 78.94 292 ASP A O 1
ATOM 2264 N N . GLU A 1 293 ? -0.234 4.845 -4.566 1.00 84.19 293 GLU A N 1
ATOM 2265 C CA . GLU A 1 293 ? 0.906 4.094 -5.060 1.00 84.19 293 GLU A CA 1
ATOM 2266 C C . GLU A 1 293 ? 1.052 2.799 -4.250 1.00 84.19 293 GLU A C 1
ATOM 2268 O O . GLU A 1 293 ? 1.009 2.814 -3.015 1.00 84.19 293 GLU A O 1
ATOM 2273 N N . ALA A 1 294 ? 1.286 1.688 -4.945 1.00 83.94 294 ALA A N 1
ATOM 2274 C CA . ALA A 1 294 ? 1.656 0.408 -4.349 1.00 83.94 294 ALA A CA 1
ATOM 2275 C C . ALA A 1 294 ? 2.858 -0.178 -5.088 1.00 83.94 294 ALA A C 1
ATOM 2277 O O . ALA A 1 294 ? 3.080 0.090 -6.267 1.00 83.94 294 ALA A O 1
ATOM 2278 N N . MET A 1 295 ? 3.677 -0.948 -4.380 1.00 87.25 295 MET A N 1
ATOM 2279 C CA . MET A 1 295 ? 4.901 -1.515 -4.927 1.00 87.25 295 MET A CA 1
ATOM 2280 C C . MET A 1 295 ? 5.139 -2.897 -4.346 1.00 87.25 295 MET A C 1
ATOM 2282 O O . MET A 1 295 ? 4.912 -3.099 -3.155 1.00 87.25 295 MET A O 1
ATOM 2286 N N . ARG A 1 296 ? 5.648 -3.801 -5.181 1.00 87.44 296 ARG A N 1
ATOM 2287 C CA . ARG A 1 296 ? 6.047 -5.153 -4.800 1.00 87.44 296 ARG A CA 1
ATOM 2288 C C . ARG A 1 296 ? 7.442 -5.461 -5.327 1.00 87.44 296 ARG A C 1
ATOM 2290 O O . ARG A 1 296 ? 7.788 -5.089 -6.450 1.00 87.44 296 ARG A O 1
ATOM 2297 N N . VAL A 1 297 ? 8.245 -6.125 -4.502 1.00 89.88 297 VAL A N 1
ATOM 2298 C CA . VAL A 1 297 ? 9.617 -6.536 -4.830 1.00 89.88 297 VAL A CA 1
ATOM 2299 C C . VAL A 1 297 ? 9.645 -8.037 -5.082 1.00 89.88 297 VAL A C 1
ATOM 2301 O O . VAL A 1 297 ? 9.082 -8.810 -4.310 1.00 89.88 297 VAL A O 1
ATOM 2304 N N . PHE A 1 298 ? 10.349 -8.452 -6.131 1.00 89.69 298 PHE A N 1
ATOM 2305 C CA . PHE A 1 298 ? 10.518 -9.854 -6.506 1.00 89.69 298 PHE A CA 1
ATOM 2306 C C . PHE A 1 298 ? 12.001 -10.213 -6.483 1.00 89.69 298 PHE A C 1
ATOM 2308 O O . PHE A 1 298 ? 12.836 -9.449 -6.970 1.00 89.69 298 PHE A O 1
ATOM 2315 N N . LYS A 1 299 ? 12.324 -11.379 -5.921 1.00 89.19 299 LYS A N 1
ATOM 2316 C CA . LYS A 1 299 ? 13.654 -11.991 -6.034 1.00 89.19 299 LYS A CA 1
ATOM 2317 C C . LYS A 1 299 ? 13.668 -12.895 -7.266 1.00 89.19 299 LYS A C 1
ATOM 2319 O O . LYS A 1 299 ? 12.707 -13.633 -7.475 1.00 89.19 299 LYS A O 1
ATOM 2324 N N . ILE A 1 300 ? 14.728 -12.792 -8.061 1.00 83.75 300 ILE A N 1
ATOM 2325 C CA . ILE A 1 300 ? 14.943 -13.496 -9.332 1.00 83.75 300 ILE A CA 1
ATOM 2326 C C . ILE A 1 300 ? 16.114 -14.458 -9.186 1.00 83.75 300 ILE A C 1
ATOM 2328 O O . ILE A 1 300 ? 17.134 -14.043 -8.591 1.00 83.75 300 ILE A O 1
#

Organism: NCBI:txid2716930

Radius of gyration: 22.41 Å; Cα contacts (8 Å, |Δi|>4): 589; chains: 1; bounding box: 67×39×59 Å